Protein AF-A0A2K2VPL1-F1 (afdb_monomer)

Structure (mmCIF, N/CA/C/O backbone):
data_AF-A0A2K2VPL1-F1
#
_entry.id   AF-A0A2K2VPL1-F1
#
loop_
_atom_site.group_PDB
_atom_site.id
_atom_site.type_symbol
_atom_site.label_atom_id
_atom_site.label_alt_id
_atom_site.label_comp_id
_atom_site.label_asym_id
_atom_site.label_entity_id
_atom_site.label_seq_id
_atom_site.pdbx_PDB_ins_code
_atom_site.Cartn_x
_atom_site.Cartn_y
_atom_site.Cartn_z
_atom_site.occupancy
_atom_site.B_iso_or_equiv
_atom_site.auth_seq_id
_atom_site.auth_comp_id
_atom_site.auth_asym_id
_atom_site.auth_atom_id
_atom_site.pdbx_PDB_model_num
ATOM 1 N N . MET A 1 1 ? -32.212 -2.111 2.120 1.00 58.38 1 MET A N 1
ATOM 2 C CA . MET A 1 1 ? -30.920 -2.826 2.042 1.00 58.38 1 MET A CA 1
ATOM 3 C C . MET A 1 1 ? -30.225 -2.734 3.389 1.00 58.38 1 MET A C 1
ATOM 5 O O . MET A 1 1 ? -30.291 -1.679 4.007 1.0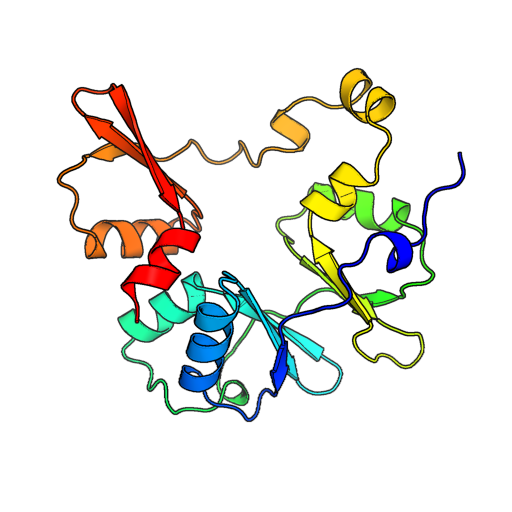0 58.38 1 MET A O 1
ATOM 9 N N . LYS A 1 2 ? -29.618 -3.823 3.869 1.00 65.81 2 LYS A N 1
ATOM 10 C CA . LYS A 1 2 ? -28.746 -3.796 5.049 1.00 65.81 2 LYS A CA 1
ATOM 11 C C . LYS A 1 2 ? -27.317 -3.692 4.525 1.00 65.81 2 LYS A C 1
ATOM 13 O O . LYS A 1 2 ? -26.858 -4.632 3.887 1.00 65.81 2 LYS A O 1
ATOM 18 N N . PHE A 1 3 ? -26.671 -2.548 4.723 1.00 74.19 3 PHE A N 1
ATOM 19 C CA . PHE A 1 3 ? -25.263 -2.395 4.366 1.00 74.19 3 PHE A CA 1
ATOM 20 C C . PHE A 1 3 ? -24.405 -3.206 5.346 1.00 74.19 3 PHE A C 1
ATOM 22 O O . PHE A 1 3 ? -24.738 -3.237 6.539 1.00 74.19 3 PHE A O 1
ATOM 29 N N . PRO A 1 4 ? -23.355 -3.893 4.867 1.00 87.38 4 PRO A N 1
ATOM 30 C CA . PRO A 1 4 ? -22.424 -4.587 5.743 1.00 87.38 4 PRO A CA 1
ATOM 31 C C . PRO A 1 4 ? -21.715 -3.596 6.670 1.00 87.38 4 PRO A C 1
ATOM 33 O O . PRO A 1 4 ? -21.646 -2.388 6.401 1.00 87.38 4 PRO A O 1
ATOM 36 N N . LYS A 1 5 ? -21.189 -4.115 7.778 1.00 92.94 5 LYS A N 1
ATOM 37 C CA . LYS A 1 5 ? -20.247 -3.361 8.600 1.00 92.94 5 LYS A CA 1
ATOM 38 C C . LYS A 1 5 ? -18.897 -3.324 7.899 1.00 92.94 5 LYS A C 1
ATOM 40 O O . LYS A 1 5 ? -18.561 -4.223 7.133 1.00 92.94 5 LYS A O 1
ATOM 45 N N . ILE A 1 6 ? -18.094 -2.312 8.196 1.00 93.94 6 ILE A N 1
ATOM 46 C CA . ILE A 1 6 ? -16.740 -2.189 7.645 1.00 93.94 6 ILE A CA 1
ATOM 47 C C . ILE A 1 6 ? -15.888 -3.405 8.023 1.00 93.94 6 ILE A C 1
ATOM 49 O O . ILE A 1 6 ? -15.135 -3.911 7.195 1.00 93.94 6 ILE A O 1
ATOM 53 N N . GLY A 1 7 ? -16.054 -3.929 9.240 1.00 94.44 7 GLY A N 1
ATOM 54 C CA . GLY A 1 7 ? -15.375 -5.150 9.668 1.00 94.44 7 GLY A CA 1
ATOM 55 C C . GLY A 1 7 ? -15.698 -6.382 8.814 1.00 94.44 7 GLY A C 1
ATOM 56 O O . GLY A 1 7 ? -14.850 -7.259 8.702 1.00 94.44 7 GLY A O 1
ATOM 57 N N . ASP A 1 8 ? -16.870 -6.433 8.170 1.00 93.12 8 ASP A N 1
ATOM 58 C CA . ASP A 1 8 ? -17.282 -7.573 7.338 1.00 93.12 8 ASP A CA 1
ATOM 59 C C . ASP A 1 8 ? -16.540 -7.612 5.988 1.00 93.12 8 ASP A C 1
ATOM 61 O O . ASP A 1 8 ? -16.485 -8.661 5.348 1.00 93.12 8 ASP A O 1
ATOM 65 N N . ILE A 1 9 ? -15.979 -6.477 5.553 1.00 92.12 9 ILE A N 1
ATOM 66 C CA . ILE A 1 9 ? -15.277 -6.328 4.266 1.00 92.12 9 ILE A CA 1
ATOM 67 C C . ILE A 1 9 ? -13.762 -6.143 4.439 1.00 92.12 9 ILE A C 1
ATOM 69 O O . ILE A 1 9 ? -13.026 -6.093 3.458 1.00 92.12 9 ILE A O 1
ATOM 73 N N . ALA A 1 10 ? -13.291 -6.003 5.680 1.00 94.44 10 ALA A N 1
ATOM 74 C CA . ALA A 1 10 ? -11.893 -5.737 5.977 1.00 94.44 10 ALA A CA 1
ATOM 75 C C . ALA A 1 10 ? -11.025 -6.986 5.798 1.00 94.44 10 ALA A C 1
ATOM 77 O O . ALA A 1 10 ? -11.340 -8.068 6.297 1.00 94.44 10 ALA A O 1
ATOM 78 N N . THR A 1 11 ? -9.859 -6.815 5.177 1.00 92.50 11 THR A N 1
ATOM 79 C CA . THR A 1 11 ? -8.808 -7.832 5.218 1.00 92.50 11 THR A CA 1
ATOM 80 C C . THR A 1 11 ? -8.175 -7.818 6.607 1.00 92.50 11 THR A C 1
ATOM 82 O O . THR A 1 11 ? -7.532 -6.843 6.992 1.00 92.50 11 THR A O 1
ATOM 85 N N . THR A 1 12 ? -8.348 -8.895 7.372 1.00 92.00 12 THR A N 1
ATOM 86 C CA . THR A 1 12 ? -7.872 -8.994 8.767 1.00 92.00 12 THR A CA 1
ATOM 87 C C . THR A 1 12 ? -6.436 -9.498 8.889 1.00 92.00 12 THR A C 1
ATOM 89 O O . THR A 1 12 ? -5.772 -9.262 9.893 1.00 92.00 12 THR A O 1
ATOM 92 N N . THR A 1 13 ? -5.914 -10.165 7.856 1.00 89.31 13 THR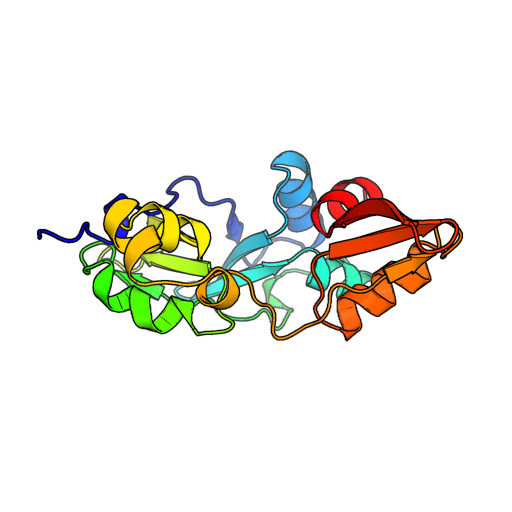 A N 1
ATOM 93 C CA . THR A 1 13 ? -4.492 -10.539 7.786 1.00 89.31 13 THR A CA 1
ATOM 94 C C . THR A 1 13 ? -3.697 -9.374 7.209 1.00 89.31 13 THR A C 1
ATOM 96 O O . THR A 1 13 ? -3.273 -9.393 6.055 1.00 89.31 13 THR A O 1
ATOM 99 N N . VAL A 1 14 ? -3.557 -8.316 8.005 1.00 90.88 14 VAL A N 1
ATOM 100 C CA . VAL A 1 14 ? -2.814 -7.122 7.602 1.00 90.88 14 VAL A CA 1
ATOM 101 C C . VAL A 1 14 ? -1.323 -7.402 7.716 1.00 90.88 14 VAL A C 1
ATOM 103 O O . VAL A 1 14 ? -0.825 -7.755 8.783 1.00 90.88 14 VAL A O 1
ATOM 106 N N . VAL A 1 15 ? -0.596 -7.223 6.616 1.00 93.44 15 VAL A N 1
ATOM 107 C CA . VAL A 1 15 ? 0.866 -7.217 6.654 1.00 93.44 15 VAL A CA 1
ATOM 108 C C . VAL A 1 15 ? 1.302 -5.917 7.329 1.00 93.44 15 VAL A C 1
ATOM 110 O O . VAL A 1 15 ? 1.033 -4.826 6.814 1.00 93.44 15 VAL A O 1
ATOM 113 N N . SER A 1 16 ? 1.949 -6.031 8.489 1.00 95.75 16 SER A N 1
ATOM 114 C CA . SER A 1 16 ? 2.358 -4.886 9.302 1.00 95.75 16 SER A CA 1
ATOM 115 C C . SER A 1 16 ? 3.739 -5.056 9.936 1.00 95.75 16 SER A C 1
ATOM 117 O O . SER A 1 16 ? 4.255 -6.168 10.049 1.00 95.75 16 SER A O 1
ATOM 119 N N . ILE A 1 17 ? 4.329 -3.943 10.372 1.00 97.31 17 ILE A N 1
ATOM 120 C CA . ILE A 1 17 ? 5.629 -3.889 11.048 1.00 97.31 17 ILE A CA 1
ATOM 121 C C . ILE A 1 17 ? 5.651 -2.774 12.107 1.00 97.31 17 ILE A C 1
ATOM 123 O O . ILE A 1 17 ? 5.040 -1.727 11.921 1.00 97.31 17 ILE A O 1
ATOM 127 N N . GLU A 1 18 ? 6.364 -2.983 13.213 1.00 97.62 18 GLU A N 1
ATOM 128 C CA . GLU A 1 18 ? 6.575 -1.962 14.252 1.00 97.62 18 GLU A CA 1
ATOM 129 C C . GLU A 1 18 ? 7.486 -0.822 13.759 1.00 97.62 18 GLU A C 1
ATOM 131 O O . GLU A 1 18 ? 8.475 -1.068 13.062 1.00 97.62 18 GLU A O 1
ATOM 136 N N . ASN A 1 19 ? 7.215 0.426 14.160 1.00 97.19 19 ASN A N 1
ATOM 137 C CA . ASN A 1 19 ? 8.010 1.598 13.754 1.00 97.19 19 ASN A CA 1
ATOM 138 C C . ASN A 1 19 ? 9.486 1.555 14.213 1.00 97.19 19 ASN A C 1
ATOM 140 O O . ASN A 1 19 ? 10.337 2.246 13.656 1.00 97.19 19 ASN A O 1
ATOM 144 N N . ASN A 1 20 ? 9.814 0.751 15.222 1.00 97.06 20 ASN A N 1
ATOM 145 C CA . ASN A 1 20 ? 11.171 0.614 15.749 1.00 97.06 20 ASN A CA 1
ATOM 146 C C . ASN A 1 20 ? 12.048 -0.338 14.918 1.00 97.06 20 ASN A C 1
ATOM 148 O O . ASN A 1 20 ? 13.238 -0.485 15.206 1.00 97.06 20 ASN A O 1
ATOM 152 N N . LYS A 1 21 ? 11.467 -0.993 13.907 1.00 98.25 21 LYS A N 1
ATOM 153 C CA . LYS A 1 21 ? 12.170 -1.860 12.961 1.00 98.25 21 LYS A CA 1
ATOM 154 C C . LYS A 1 21 ? 12.829 -1.060 11.856 1.00 98.25 21 LYS A C 1
ATOM 156 O O . LYS A 1 21 ? 12.476 0.090 11.604 1.00 98.25 21 LYS A O 1
ATOM 161 N N . SER A 1 22 ? 13.807 -1.677 11.208 1.00 97.31 22 SER A N 1
ATOM 162 C CA . SER A 1 22 ? 14.540 -1.058 10.109 1.00 97.31 22 SER A CA 1
ATOM 163 C C . SER A 1 22 ? 13.736 -1.029 8.806 1.00 97.31 22 SER A C 1
ATOM 165 O O . SER A 1 22 ? 12.841 -1.847 8.577 1.00 97.31 22 SER A O 1
ATOM 167 N N . ILE A 1 23 ? 14.102 -0.115 7.904 1.00 95.88 23 ILE A N 1
ATOM 168 C CA . ILE A 1 23 ? 13.558 -0.083 6.536 1.00 95.88 23 ILE A CA 1
ATOM 169 C C . ILE A 1 23 ? 13.845 -1.409 5.816 1.00 95.88 23 ILE A C 1
ATOM 171 O O . ILE A 1 23 ? 12.981 -1.934 5.119 1.00 95.88 23 ILE A O 1
ATOM 175 N N . SER A 1 24 ? 15.045 -1.966 5.999 1.00 94.69 24 SER A N 1
ATOM 176 C CA . SER A 1 24 ? 15.460 -3.243 5.411 1.00 94.69 24 SER A CA 1
ATOM 177 C C . SER A 1 24 ? 14.550 -4.404 5.832 1.00 94.69 24 SER A C 1
ATOM 179 O O . SER A 1 24 ? 14.111 -5.181 4.984 1.00 94.69 24 SER A O 1
ATOM 181 N N .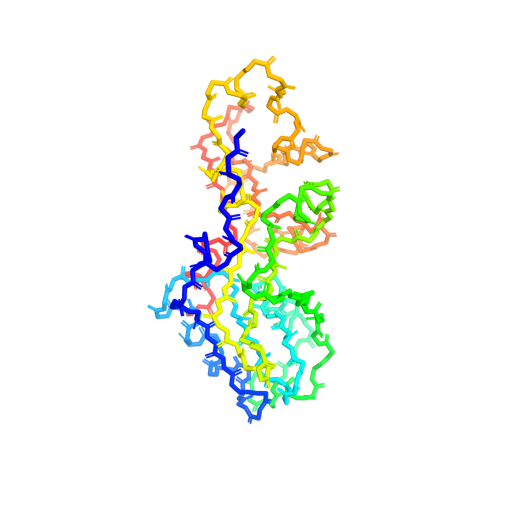 GLU A 1 25 ? 14.181 -4.484 7.116 1.00 96.31 25 GLU A N 1
ATOM 182 C CA . GLU A 1 25 ? 13.212 -5.478 7.601 1.00 96.31 25 GLU A CA 1
ATOM 183 C C . GLU A 1 25 ? 11.841 -5.305 6.930 1.00 96.31 25 GLU A C 1
ATOM 185 O O . GLU A 1 25 ? 11.242 -6.290 6.500 1.00 96.31 25 GLU A O 1
ATOM 190 N N . ALA A 1 26 ? 11.362 -4.066 6.772 1.00 95.12 26 ALA A N 1
ATOM 191 C CA . ALA A 1 26 ? 10.098 -3.798 6.086 1.00 95.12 26 ALA A CA 1
ATOM 192 C C . ALA A 1 26 ? 10.126 -4.233 4.613 1.00 95.12 26 ALA A C 1
ATOM 194 O O . ALA A 1 26 ? 9.168 -4.842 4.135 1.00 95.12 26 ALA A O 1
ATOM 195 N N . ILE A 1 27 ? 11.237 -3.981 3.910 1.00 92.50 27 ILE A N 1
ATOM 196 C CA . ILE A 1 27 ? 11.454 -4.449 2.532 1.00 92.50 27 ILE A CA 1
ATOM 197 C C . ILE A 1 27 ? 11.382 -5.979 2.471 1.00 92.50 27 ILE A C 1
ATOM 199 O O . ILE A 1 27 ? 10.716 -6.515 1.585 1.00 92.50 27 ILE A O 1
ATOM 203 N N . GLY A 1 28 ? 12.020 -6.673 3.421 1.00 92.81 28 GLY A N 1
ATOM 204 C CA . GLY A 1 28 ? 11.970 -8.133 3.522 1.00 92.81 28 GLY A CA 1
ATOM 205 C C . GLY A 1 28 ? 10.537 -8.655 3.647 1.00 92.81 28 GLY A C 1
ATOM 206 O O . GLY A 1 28 ? 10.112 -9.485 2.846 1.00 92.81 28 GLY A O 1
ATOM 207 N N . ILE A 1 29 ? 9.746 -8.092 4.567 1.00 93.44 29 ILE A N 1
ATOM 208 C CA . ILE A 1 29 ? 8.339 -8.485 4.750 1.00 93.44 29 ILE A CA 1
ATOM 209 C C . ILE A 1 29 ? 7.512 -8.216 3.484 1.00 93.44 29 ILE A C 1
ATOM 211 O O . ILE A 1 29 ? 6.704 -9.055 3.076 1.00 93.44 29 ILE A O 1
ATOM 215 N N . MET A 1 30 ? 7.697 -7.060 2.840 1.00 90.12 30 MET A N 1
ATOM 216 C CA . MET A 1 30 ? 6.993 -6.721 1.598 1.00 90.12 30 MET A CA 1
ATOM 217 C C . MET A 1 30 ? 7.313 -7.706 0.469 1.00 90.12 30 MET A C 1
ATOM 219 O O . MET A 1 30 ? 6.417 -8.096 -0.281 1.00 90.12 30 MET A O 1
ATOM 223 N N . PHE A 1 31 ? 8.569 -8.143 0.372 1.00 86.06 31 PHE A N 1
ATOM 224 C CA . PHE A 1 31 ? 9.004 -9.131 -0.608 1.00 86.06 31 PHE A CA 1
ATOM 225 C C . PHE A 1 31 ? 8.416 -10.518 -0.328 1.00 86.06 31 PHE A C 1
ATOM 227 O O . PHE A 1 31 ? 7.761 -11.083 -1.205 1.00 86.06 31 PHE A O 1
ATOM 234 N N . ASP A 1 32 ? 8.583 -11.029 0.893 1.00 89.44 32 ASP A N 1
ATOM 235 C CA . ASP A 1 32 ? 8.141 -12.374 1.281 1.00 89.44 32 ASP A CA 1
ATOM 236 C C . ASP A 1 32 ? 6.621 -12.530 1.173 1.00 89.44 32 ASP A C 1
ATOM 238 O O . ASP A 1 32 ? 6.106 -13.576 0.775 1.00 89.44 32 ASP A O 1
ATOM 242 N N . SER A 1 33 ? 5.891 -11.458 1.479 1.00 87.44 33 SER A N 1
ATOM 243 C CA . SER A 1 33 ? 4.435 -11.421 1.358 1.00 87.44 33 SER A CA 1
ATOM 244 C C . SER A 1 33 ? 3.948 -11.024 -0.043 1.00 87.44 33 SER A C 1
ATOM 246 O O . SER A 1 33 ? 2.751 -11.106 -0.310 1.00 87.44 33 SER A O 1
ATOM 248 N N . VAL A 1 34 ? 4.831 -10.596 -0.954 1.00 84.69 34 VAL A N 1
ATOM 249 C CA . VAL A 1 34 ? 4.498 -10.073 -2.296 1.00 84.69 34 VAL A CA 1
ATOM 250 C C . VAL A 1 34 ? 3.513 -8.885 -2.248 1.00 84.69 34 VAL A C 1
ATOM 252 O O . VAL A 1 34 ? 2.666 -8.707 -3.134 1.00 84.69 34 VAL A O 1
ATOM 255 N N . HIS A 1 35 ? 3.626 -8.048 -1.213 1.00 87.31 35 HIS A N 1
ATOM 256 C CA . HIS A 1 35 ? 2.815 -6.844 -1.029 1.00 87.31 35 HIS A CA 1
ATOM 257 C C . HIS A 1 35 ? 3.574 -5.586 -1.458 1.00 87.31 35 HIS A C 1
ATOM 259 O O . HIS A 1 35 ? 4.770 -5.428 -1.231 1.00 87.31 35 HIS A O 1
ATOM 265 N N . ARG A 1 36 ? 2.849 -4.650 -2.079 1.00 87.88 36 ARG A N 1
ATOM 266 C CA . ARG A 1 36 ? 3.392 -3.345 -2.502 1.00 87.88 36 ARG A CA 1
ATOM 267 C C . ARG A 1 36 ? 3.407 -2.305 -1.388 1.00 87.88 36 ARG A C 1
ATOM 269 O O . ARG A 1 36 ? 4.049 -1.271 -1.537 1.00 87.88 36 ARG A O 1
ATOM 276 N N . ASN A 1 37 ? 2.679 -2.575 -0.314 1.00 90.31 37 ASN A N 1
ATOM 277 C CA . ASN A 1 37 ? 2.515 -1.685 0.817 1.00 90.31 37 ASN A CA 1
ATOM 278 C C . ASN A 1 37 ? 2.508 -2.512 2.102 1.00 90.31 37 ASN A C 1
ATOM 280 O O . ASN A 1 37 ? 2.044 -3.653 2.092 1.00 90.31 37 ASN A O 1
ATOM 284 N N . ILE A 1 38 ? 2.979 -1.920 3.192 1.00 94.00 38 ILE A N 1
ATOM 285 C CA . ILE A 1 38 ? 2.929 -2.487 4.539 1.00 94.00 38 ILE A CA 1
ATOM 286 C C . ILE A 1 38 ? 2.437 -1.421 5.518 1.00 94.00 38 ILE A C 1
ATOM 288 O O . ILE A 1 38 ? 2.755 -0.237 5.370 1.00 94.00 38 ILE A O 1
ATOM 292 N N . VAL A 1 39 ? 1.652 -1.837 6.512 1.00 96.50 39 VAL A N 1
ATOM 293 C CA . VAL A 1 39 ? 1.217 -0.944 7.592 1.00 96.50 39 VAL A CA 1
ATOM 294 C C . VAL A 1 39 ? 2.329 -0.832 8.632 1.00 96.50 39 VAL A C 1
ATOM 296 O O . VAL A 1 39 ? 2.812 -1.836 9.147 1.00 96.50 39 VAL A O 1
ATOM 299 N N . VAL A 1 40 ? 2.731 0.388 8.965 1.00 97.44 40 VAL A N 1
ATOM 300 C CA . VAL A 1 40 ? 3.682 0.665 10.042 1.00 97.44 40 VAL A CA 1
ATOM 301 C C . VAL A 1 40 ? 2.904 1.055 11.296 1.00 97.44 40 VAL A C 1
ATOM 303 O O . VAL A 1 40 ? 2.114 2.001 11.269 1.00 97.44 40 VAL A O 1
ATOM 306 N N . LEU A 1 41 ? 3.118 0.309 12.378 1.00 97.12 41 LEU A N 1
ATOM 307 C CA . LEU A 1 41 ? 2.503 0.533 13.683 1.00 97.12 41 LEU A CA 1
ATOM 308 C C . LEU A 1 41 ? 3.321 1.588 14.442 1.00 97.12 41 LEU A C 1
ATOM 310 O O . LEU A 1 41 ? 4.488 1.359 14.758 1.00 97.12 41 LEU A O 1
ATOM 314 N N . ASP A 1 42 ? 2.727 2.755 14.692 1.00 95.12 42 ASP A N 1
ATOM 315 C CA . ASP A 1 42 ? 3.352 3.910 15.348 1.00 95.12 42 ASP A CA 1
ATOM 316 C C . ASP A 1 42 ? 2.528 4.323 16.579 1.00 95.12 42 ASP A C 1
ATOM 318 O O . ASP A 1 42 ? 1.860 5.360 16.606 1.00 95.12 42 ASP A O 1
ATOM 322 N N . GLY A 1 43 ? 2.519 3.449 17.591 1.00 89.75 43 GLY A N 1
ATOM 323 C CA . GLY A 1 43 ? 1.636 3.583 18.751 1.00 89.75 43 GLY A CA 1
ATOM 324 C C . GLY A 1 43 ? 0.167 3.469 18.338 1.00 89.75 43 GLY A C 1
ATOM 325 O O . GLY A 1 43 ? -0.228 2.475 17.736 1.00 89.75 43 GLY A O 1
ATOM 326 N N . ASP A 1 44 ? -0.620 4.507 18.627 1.00 90.06 44 ASP A N 1
ATOM 327 C CA . ASP A 1 44 ? -2.045 4.585 18.262 1.00 90.06 44 ASP A CA 1
ATOM 328 C C . ASP A 1 44 ? -2.272 5.076 16.817 1.00 90.06 44 ASP A C 1
ATOM 330 O O . ASP A 1 44 ? -3.410 5.222 16.365 1.00 90.06 44 ASP A O 1
ATOM 334 N N . ILE A 1 45 ? -1.193 5.378 16.086 1.00 94.81 45 ILE A N 1
ATOM 335 C CA . ILE A 1 45 ? -1.237 5.851 14.702 1.00 94.81 45 ILE A CA 1
ATOM 336 C C . ILE A 1 45 ? -0.782 4.723 13.779 1.00 94.81 45 ILE A C 1
ATOM 338 O O . ILE A 1 45 ? 0.258 4.100 13.984 1.00 94.81 45 ILE A O 1
ATOM 342 N N . PHE A 1 46 ? -1.528 4.505 12.699 1.00 96.69 46 PHE A N 1
ATOM 343 C CA . PHE A 1 46 ? -1.116 3.607 11.624 1.00 96.69 46 PHE A CA 1
ATOM 344 C C . PHE A 1 46 ? -0.598 4.422 10.450 1.00 96.69 46 PHE A C 1
ATOM 346 O O . PHE A 1 46 ? -1.242 5.376 10.010 1.00 96.69 46 PHE A O 1
ATOM 353 N N . ARG A 1 47 ? 0.564 4.045 9.928 1.00 96.06 47 ARG A N 1
ATOM 354 C CA . ARG A 1 47 ? 1.174 4.664 8.747 1.00 96.06 47 ARG A CA 1
ATOM 355 C C . ARG A 1 47 ? 1.298 3.648 7.626 1.00 96.06 47 ARG A C 1
ATOM 357 O O . ARG A 1 47 ? 1.216 2.448 7.868 1.00 96.06 47 ARG A O 1
ATOM 364 N N . ILE A 1 48 ? 1.501 4.118 6.402 1.00 94.38 48 ILE A N 1
ATOM 365 C CA . ILE A 1 48 ? 1.758 3.242 5.256 1.00 94.38 48 ILE A CA 1
ATOM 366 C C . ILE A 1 48 ? 3.164 3.469 4.721 1.00 94.38 48 ILE A C 1
ATOM 368 O O . ILE A 1 48 ? 3.602 4.607 4.563 1.00 94.38 48 ILE A O 1
ATOM 372 N N . LEU A 1 49 ? 3.859 2.371 4.444 1.00 94.56 49 LEU A N 1
ATOM 373 C CA . LEU A 1 49 ? 5.091 2.362 3.670 1.00 94.56 49 LEU A CA 1
ATOM 374 C C . LEU A 1 49 ? 4.822 1.646 2.347 1.00 94.56 49 LEU A C 1
ATOM 376 O O . LEU A 1 49 ? 4.356 0.506 2.346 1.00 94.56 49 LEU A O 1
ATOM 380 N N . SER A 1 50 ? 5.134 2.305 1.234 1.00 91.88 50 SER A N 1
ATOM 381 C CA . SER A 1 50 ? 4.964 1.771 -0.118 1.00 91.88 50 SER A CA 1
ATOM 382 C C . SER A 1 50 ? 6.293 1.440 -0.799 1.00 91.88 50 SER A C 1
ATOM 384 O O . SER A 1 50 ? 7.364 1.930 -0.432 1.00 91.88 50 SER A O 1
ATOM 386 N N . VAL A 1 51 ? 6.229 0.662 -1.883 1.00 89.50 51 VAL A N 1
ATOM 387 C CA . VAL A 1 51 ? 7.377 0.454 -2.788 1.00 89.50 51 VAL A CA 1
ATOM 388 C C . VAL A 1 51 ? 7.900 1.779 -3.342 1.00 89.50 51 VAL A C 1
ATOM 390 O O . VAL A 1 51 ? 9.108 1.945 -3.507 1.00 89.50 51 VAL A O 1
ATOM 393 N N . SER A 1 52 ? 7.010 2.735 -3.611 1.00 87.00 52 SER A N 1
ATOM 394 C CA . SER A 1 52 ? 7.388 4.063 -4.103 1.00 87.00 52 SER A CA 1
ATOM 395 C C . SER A 1 52 ? 8.228 4.829 -3.078 1.00 87.00 52 SER A C 1
ATOM 397 O O . SER A 1 52 ? 9.184 5.509 -3.456 1.00 87.00 52 SER A O 1
ATOM 399 N N . ASP A 1 53 ? 7.932 4.677 -1.787 1.00 91.06 53 ASP A N 1
ATOM 400 C CA . ASP A 1 53 ? 8.736 5.250 -0.703 1.00 91.06 53 ASP A CA 1
ATOM 401 C C . ASP A 1 53 ? 10.111 4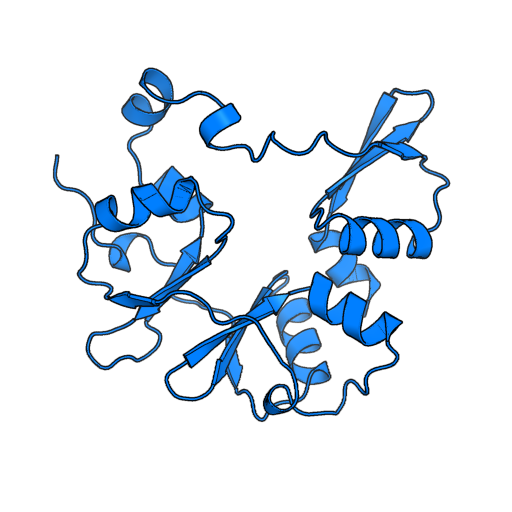.586 -0.630 1.00 91.06 53 ASP A C 1
ATOM 403 O O . ASP A 1 53 ? 11.128 5.276 -0.606 1.00 91.06 53 ASP A O 1
ATOM 407 N N . ILE A 1 54 ? 10.169 3.253 -0.713 1.00 90.31 54 ILE A N 1
ATOM 408 C CA . ILE A 1 54 ? 11.435 2.503 -0.735 1.00 90.31 54 ILE A CA 1
ATOM 409 C C . ILE A 1 54 ? 12.328 2.952 -1.897 1.00 90.31 54 ILE A C 1
ATOM 411 O O . ILE A 1 54 ? 13.532 3.162 -1.720 1.00 90.31 54 ILE A O 1
ATOM 415 N N . LEU A 1 55 ? 11.758 3.131 -3.090 1.00 87.25 55 LEU A N 1
ATOM 416 C CA . LEU A 1 55 ? 12.510 3.642 -4.232 1.00 87.25 55 LEU A CA 1
ATOM 417 C C . LEU A 1 55 ? 13.023 5.063 -3.981 1.00 87.25 55 LEU A C 1
ATOM 419 O O . LEU A 1 55 ? 14.196 5.338 -4.235 1.00 87.25 55 LEU A O 1
ATOM 423 N N . ASN A 1 56 ? 12.174 5.949 -3.451 1.00 88.62 56 ASN A N 1
ATOM 424 C CA . ASN A 1 56 ? 12.570 7.302 -3.061 1.00 88.62 56 ASN A CA 1
ATOM 425 C C . ASN A 1 56 ? 13.733 7.292 -2.065 1.00 88.62 56 ASN A C 1
ATOM 427 O O . ASN A 1 56 ? 14.664 8.087 -2.201 1.00 88.62 56 ASN A O 1
ATOM 431 N N . PHE A 1 57 ? 13.707 6.385 -1.089 1.00 90.75 57 PHE A N 1
ATOM 432 C CA . PHE A 1 57 ? 14.769 6.235 -0.098 1.00 90.75 57 PHE A CA 1
ATOM 433 C C . PHE A 1 57 ? 16.083 5.808 -0.752 1.00 90.75 57 PHE A C 1
ATOM 435 O O . PHE A 1 57 ? 17.110 6.443 -0.508 1.00 90.75 57 PHE A O 1
ATOM 442 N N . LYS A 1 58 ? 16.050 4.818 -1.656 1.00 86.44 58 LYS A N 1
ATOM 443 C CA . LYS A 1 58 ? 17.235 4.394 -2.420 1.00 86.44 58 LYS A CA 1
ATOM 444 C C . LYS A 1 58 ? 17.805 5.530 -3.278 1.00 86.44 58 LYS A C 1
ATOM 446 O O . LYS A 1 58 ? 19.010 5.748 -3.262 1.00 86.44 58 LYS A O 1
ATOM 451 N N . ILE A 1 59 ? 16.961 6.294 -3.978 1.00 85.94 59 ILE A N 1
ATOM 452 C CA . ILE A 1 59 ? 17.398 7.433 -4.813 1.00 85.94 59 ILE A CA 1
ATOM 453 C C . ILE A 1 59 ? 18.061 8.528 -3.970 1.00 85.94 59 ILE A C 1
ATOM 455 O 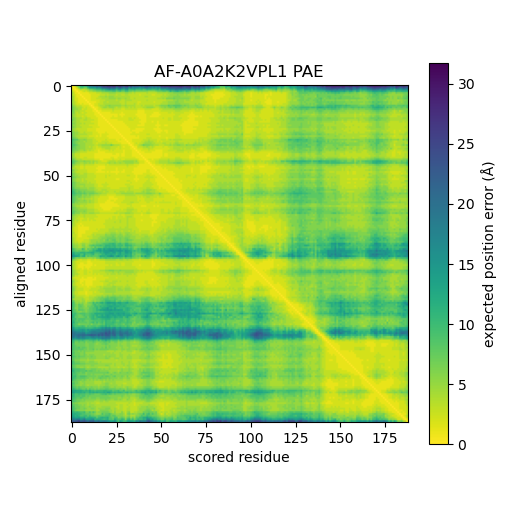O . ILE A 1 59 ? 19.029 9.152 -4.401 1.00 85.94 59 ILE A O 1
ATOM 459 N N . ARG A 1 60 ? 17.548 8.762 -2.758 1.00 88.25 60 ARG A N 1
ATOM 460 C CA . ARG A 1 60 ? 18.087 9.743 -1.807 1.00 88.25 60 ARG A CA 1
ATOM 461 C C . ARG A 1 60 ? 19.276 9.219 -0.994 1.00 88.25 60 ARG A C 1
ATOM 463 O O . ARG A 1 60 ? 19.761 9.951 -0.137 1.00 88.25 60 ARG A O 1
ATOM 470 N N . ASN A 1 61 ? 19.751 7.997 -1.257 1.00 89.06 61 ASN A N 1
ATOM 471 C CA . ASN A 1 61 ? 20.799 7.318 -0.486 1.00 89.06 61 ASN A CA 1
ATOM 472 C C . ASN A 1 61 ? 20.511 7.276 1.025 1.00 89.06 61 ASN A C 1
ATOM 474 O O . ASN A 1 61 ? 21.408 7.454 1.846 1.00 89.06 61 ASN A O 1
ATOM 478 N N . ILE A 1 62 ? 19.247 7.063 1.391 1.00 91.81 62 ILE A N 1
ATOM 479 C CA . ILE A 1 62 ? 18.856 6.851 2.782 1.00 91.81 62 ILE A CA 1
ATOM 480 C C . ILE A 1 62 ? 19.400 5.498 3.262 1.00 91.81 62 ILE A C 1
ATOM 482 O O . ILE A 1 62 ? 19.269 4.494 2.559 1.00 91.81 62 ILE A O 1
ATOM 486 N N . ASP A 1 63 ? 19.984 5.468 4.464 1.00 93.50 63 ASP A N 1
ATOM 487 C CA . ASP A 1 63 ? 20.456 4.228 5.086 1.00 93.50 63 ASP A CA 1
ATOM 488 C C . ASP A 1 63 ? 19.271 3.314 5.410 1.00 93.50 63 ASP A C 1
ATOM 490 O O . ASP A 1 63 ? 18.430 3.638 6.245 1.00 93.50 63 ASP A O 1
ATOM 494 N N . LEU A 1 64 ? 19.210 2.151 4.763 1.00 92.38 64 LEU A N 1
ATOM 495 C CA . LEU A 1 64 ? 18.119 1.192 4.937 1.00 92.38 64 LEU A CA 1
ATOM 496 C C . LEU A 1 64 ? 18.152 0.487 6.304 1.00 92.38 64 LEU A C 1
ATOM 498 O O . LEU A 1 64 ? 17.190 -0.191 6.662 1.00 92.38 64 LEU A O 1
ATOM 502 N N . ASN A 1 65 ? 19.228 0.644 7.078 1.00 95.31 65 ASN A N 1
ATOM 503 C CA . ASN A 1 65 ? 19.314 0.111 8.437 1.00 95.31 65 ASN A CA 1
ATOM 504 C C . ASN A 1 65 ? 18.703 1.048 9.487 1.00 95.31 65 ASN A C 1
ATOM 506 O O . ASN A 1 65 ? 18.529 0.633 10.634 1.00 95.31 65 ASN A O 1
ATOM 510 N N . GLN A 1 66 ? 18.367 2.293 9.127 1.00 95.88 66 GLN A N 1
ATOM 511 C CA . GLN A 1 66 ? 17.691 3.192 10.058 1.00 95.88 66 GLN A CA 1
ATOM 512 C C . GLN A 1 66 ? 16.274 2.696 10.380 1.00 95.88 66 GLN A C 1
ATOM 514 O O . GLN A 1 66 ? 15.655 1.980 9.588 1.00 95.88 66 GLN A O 1
ATOM 519 N N . GLN A 1 67 ? 15.754 3.106 11.537 1.00 97.44 67 GLN A N 1
ATOM 520 C CA . GLN A 1 67 ? 14.407 2.745 11.975 1.00 97.44 67 GLN A CA 1
ATOM 521 C C . GLN A 1 67 ? 13.329 3.477 11.173 1.00 97.44 67 GLN A C 1
ATOM 523 O O . GLN A 1 67 ? 13.510 4.623 10.772 1.00 97.44 67 GLN A O 1
ATOM 528 N N . LEU A 1 68 ? 12.171 2.846 10.997 1.00 97.12 68 LEU A N 1
ATOM 529 C CA . LEU A 1 68 ? 11.011 3.464 10.351 1.00 97.12 68 LEU A CA 1
ATOM 530 C C . LEU A 1 68 ? 10.505 4.697 11.116 1.00 97.12 68 LEU A C 1
ATOM 532 O O . LEU A 1 68 ? 9.987 5.623 10.503 1.00 97.12 68 LEU A O 1
ATOM 536 N N . SER A 1 69 ? 10.699 4.737 12.435 1.00 96.25 69 SER A N 1
ATOM 537 C CA . SER A 1 69 ? 10.351 5.854 13.320 1.00 96.25 69 SER A CA 1
ATOM 538 C C . SER A 1 69 ? 11.081 7.161 12.988 1.00 96.25 69 SER A C 1
ATOM 540 O O . SER A 1 69 ? 10.618 8.230 13.379 1.00 96.25 69 SER A O 1
ATOM 542 N N . THR A 1 70 ? 12.204 7.108 12.260 1.00 94.69 70 THR A N 1
ATOM 543 C CA .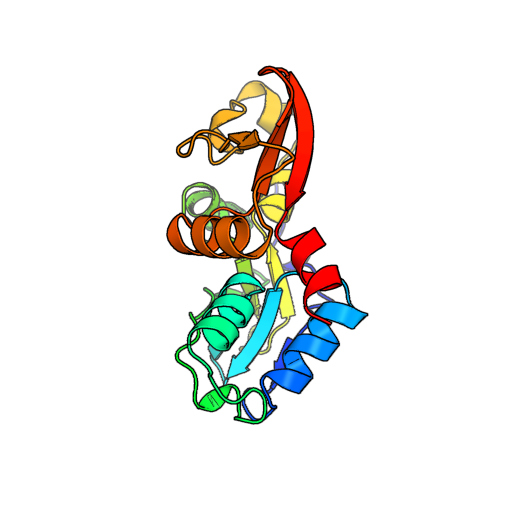 THR A 1 70 ? 12.942 8.308 11.831 1.00 94.69 70 THR A CA 1
ATOM 544 C C . THR A 1 70 ? 12.404 8.907 10.530 1.00 94.69 70 THR A C 1
ATOM 546 O O . THR A 1 70 ? 12.867 9.968 10.106 1.00 94.69 70 THR A O 1
ATOM 549 N N . LEU A 1 71 ? 11.445 8.239 9.881 1.00 92.75 71 LEU A N 1
ATOM 550 C CA . LEU A 1 71 ? 10.863 8.644 8.608 1.00 92.75 71 LEU A CA 1
ATOM 551 C C . LEU A 1 71 ? 9.524 9.359 8.793 1.00 92.75 71 LEU A C 1
ATOM 553 O O . LEU A 1 71 ? 8.669 8.949 9.575 1.00 92.75 71 LEU A O 1
ATOM 557 N N . GLU A 1 72 ? 9.280 10.367 7.960 1.00 90.81 72 GLU A N 1
ATOM 558 C CA . GLU A 1 72 ? 7.957 10.974 7.820 1.00 90.81 72 GLU A CA 1
ATOM 559 C C . GLU A 1 72 ? 7.085 10.130 6.880 1.00 90.81 72 GLU A C 1
ATOM 561 O O . GLU A 1 72 ? 7.000 10.389 5.678 1.00 90.81 72 GLU A O 1
ATOM 566 N N . LEU A 1 73 ? 6.453 9.088 7.426 1.00 93.31 73 LEU A N 1
ATOM 567 C CA . LEU A 1 73 ? 5.504 8.254 6.682 1.00 93.31 73 LEU A CA 1
ATOM 568 C C . LEU A 1 73 ? 4.070 8.803 6.787 1.00 93.31 73 LEU A C 1
ATOM 570 O O . LEU A 1 73 ? 3.665 9.263 7.863 1.00 93.31 73 LEU A O 1
ATOM 574 N N . PRO A 1 74 ? 3.269 8.739 5.708 1.00 91.56 74 PRO A N 1
ATOM 575 C CA . PRO A 1 74 ? 1.888 9.206 5.725 1.00 91.56 74 PRO A CA 1
ATOM 576 C C . PRO A 1 74 ? 1.025 8.363 6.672 1.00 91.56 74 PRO A C 1
ATOM 578 O O . PRO A 1 74 ? 1.086 7.133 6.664 1.00 91.56 74 PRO A O 1
ATOM 581 N N . ALA A 1 75 ? 0.207 9.039 7.482 1.00 93.00 75 ALA A N 1
ATOM 582 C CA . ALA A 1 75 ? -0.776 8.390 8.343 1.00 93.00 75 ALA A CA 1
ATOM 583 C C . ALA A 1 75 ? -1.972 7.890 7.520 1.00 93.00 75 ALA A C 1
ATOM 585 O O . ALA A 1 75 ? -2.446 8.575 6.611 1.00 93.00 75 ALA A O 1
ATOM 586 N N . ILE A 1 76 ? -2.464 6.703 7.862 1.00 93.12 76 ILE A N 1
ATOM 587 C CA . ILE A 1 76 ? -3.649 6.092 7.264 1.00 93.12 76 ILE A CA 1
ATOM 588 C C . ILE A 1 76 ? -4.871 6.523 8.072 1.00 93.12 76 ILE A C 1
ATOM 590 O O . ILE A 1 76 ? -4.845 6.544 9.303 1.00 93.12 76 ILE A O 1
ATOM 594 N N . HIS A 1 77 ? -5.960 6.851 7.380 1.00 91.56 77 HIS A N 1
ATOM 595 C CA . HIS A 1 77 ? -7.232 7.116 8.038 1.00 91.56 77 HIS A CA 1
ATOM 596 C C . HIS A 1 77 ? -7.752 5.864 8.762 1.00 91.56 77 HIS A C 1
ATOM 598 O O . HIS A 1 77 ? -7.629 4.754 8.240 1.00 91.56 77 HIS A O 1
ATOM 604 N N . THR A 1 78 ? -8.349 6.044 9.942 1.00 93.81 78 THR A N 1
ATOM 605 C CA . THR A 1 78 ? -8.881 4.954 10.767 1.00 93.81 78 THR A CA 1
ATOM 606 C C . THR A 1 78 ? -10.393 5.022 10.912 1.00 93.81 78 THR A C 1
ATOM 608 O O . THR A 1 78 ? -10.964 6.101 11.075 1.00 93.81 78 THR A O 1
ATOM 611 N N . VAL A 1 79 ? -11.048 3.858 10.887 1.00 93.94 79 VAL A N 1
ATOM 612 C CA . VAL A 1 79 ? -12.493 3.736 11.116 1.00 93.94 79 VAL A CA 1
ATOM 613 C C . VAL A 1 79 ? -12.799 2.515 11.986 1.00 93.94 79 VAL A C 1
ATOM 615 O O . VAL A 1 79 ? -12.211 1.451 11.807 1.00 93.94 79 VAL A O 1
ATOM 618 N N . ASP A 1 80 ? -13.738 2.658 12.924 1.00 95.81 80 ASP A N 1
ATOM 619 C CA . ASP A 1 80 ? -14.185 1.553 13.778 1.00 95.81 80 ASP A CA 1
ATOM 620 C C . ASP A 1 80 ? -14.924 0.478 12.957 1.00 95.81 80 ASP A C 1
ATOM 622 O O . ASP A 1 80 ? -15.758 0.780 12.097 1.00 95.81 80 ASP A O 1
ATOM 626 N N . LYS A 1 81 ? -14.617 -0.795 13.229 1.00 96.31 81 LYS A N 1
ATOM 627 C CA . LYS A 1 81 ? -15.148 -1.950 12.491 1.00 96.31 81 LYS A CA 1
ATOM 628 C C . LYS A 1 81 ? -16.672 -2.084 12.532 1.00 96.31 81 LYS A C 1
ATOM 630 O O . LYS A 1 81 ? -17.238 -2.737 11.658 1.00 96.31 81 LYS A O 1
ATOM 635 N N . GLU A 1 82 ? -17.336 -1.507 13.533 1.00 95.44 82 GLU A N 1
ATOM 636 C CA . GLU A 1 82 ? -18.787 -1.588 13.716 1.00 95.44 82 GLU A CA 1
ATOM 637 C C . GLU A 1 82 ? -19.560 -0.588 12.853 1.00 95.44 82 GLU A C 1
ATOM 639 O O . GLU A 1 82 ? -20.784 -0.710 12.724 1.00 95.44 82 GLU A O 1
ATOM 644 N N . LYS A 1 83 ? -18.868 0.386 12.251 1.00 92.94 83 LYS A N 1
ATOM 645 C CA . LYS A 1 83 ? -19.491 1.374 11.373 1.00 92.94 83 LYS A CA 1
ATOM 646 C C . LYS A 1 83 ? -19.973 0.756 10.061 1.00 92.94 83 LYS A C 1
ATOM 648 O O . LYS A 1 83 ? -19.522 -0.307 9.638 1.00 92.94 83 LYS A O 1
ATOM 653 N N . SER A 1 84 ? -20.908 1.442 9.408 1.00 89.62 84 SER A N 1
ATOM 654 C CA . SER A 1 84 ? -21.463 1.026 8.115 1.00 89.62 84 SER A CA 1
ATOM 655 C C . SER A 1 84 ? -20.494 1.333 6.977 1.00 89.62 84 SER A C 1
ATOM 657 O O . SER A 1 84 ? -19.910 2.415 6.945 1.00 89.62 84 SER A O 1
ATOM 659 N N . VAL A 1 85 ? -20.404 0.443 5.983 1.00 86.81 85 VAL A N 1
ATOM 660 C CA . VAL A 1 85 ? -19.642 0.696 4.743 1.00 86.81 85 VAL A CA 1
ATOM 661 C C . VAL A 1 85 ? -20.113 1.959 4.011 1.00 86.81 85 VAL A C 1
ATOM 663 O O . VAL A 1 85 ? -19.328 2.578 3.301 1.00 86.81 85 VAL A O 1
ATOM 666 N N . LEU A 1 86 ? -21.354 2.411 4.234 1.00 81.69 86 LEU A N 1
ATOM 667 C CA . LEU A 1 86 ? -21.860 3.666 3.665 1.00 81.69 86 LEU A CA 1
ATOM 668 C C . LEU A 1 86 ? -21.000 4.885 4.049 1.00 81.69 86 LEU A C 1
ATOM 670 O O . LEU A 1 86 ? -20.867 5.803 3.249 1.00 81.69 86 LEU A O 1
ATOM 674 N N . GLU A 1 87 ? -20.372 4.876 5.229 1.00 82.75 87 GLU A N 1
ATOM 675 C CA . GLU A 1 87 ? -19.452 5.946 5.646 1.00 82.75 87 GLU A CA 1
ATOM 676 C C . GLU A 1 87 ? -18.167 5.980 4.809 1.00 82.75 87 GLU A C 1
ATOM 678 O O . GLU A 1 87 ? -17.498 7.006 4.763 1.00 82.75 87 GLU A O 1
ATOM 683 N N . LEU A 1 88 ? -17.823 4.879 4.134 1.00 81.75 88 LEU A N 1
ATOM 684 C CA . LEU A 1 88 ? -16.641 4.782 3.281 1.00 81.75 88 LEU A CA 1
ATOM 685 C C . LEU A 1 88 ? -16.908 5.187 1.826 1.00 81.75 88 LEU A C 1
ATOM 687 O O . LEU A 1 88 ? -15.962 5.335 1.057 1.00 81.75 88 LEU A O 1
ATOM 691 N N . VAL A 1 89 ? -18.168 5.387 1.429 1.00 74.88 89 VAL A N 1
ATOM 692 C CA . VAL A 1 89 ? -18.520 5.692 0.031 1.00 74.88 89 VAL A CA 1
ATOM 693 C C . VAL A 1 89 ? -17.914 7.019 -0.419 1.00 74.88 89 VAL A C 1
ATOM 695 O O . VAL A 1 89 ? -17.369 7.095 -1.517 1.00 74.88 89 VAL A O 1
ATOM 698 N N . ASP A 1 90 ? -17.892 8.031 0.450 1.00 72.44 90 ASP A N 1
ATOM 699 C CA . ASP A 1 90 ? -17.248 9.317 0.149 1.00 72.44 90 ASP A CA 1
ATOM 700 C C . ASP A 1 90 ? -15.730 9.173 -0.076 1.00 72.44 90 ASP A C 1
ATOM 702 O O . ASP A 1 90 ? -15.116 9.978 -0.778 1.00 72.44 90 ASP A O 1
ATOM 706 N N . TYR A 1 91 ? -15.115 8.112 0.462 1.00 73.31 91 TYR A N 1
ATOM 707 C CA . TYR A 1 91 ? -13.691 7.826 0.294 1.00 73.31 91 TYR A CA 1
ATOM 708 C C . TYR A 1 91 ? -13.365 7.185 -1.054 1.00 73.31 91 TYR A C 1
ATOM 710 O O . TYR A 1 91 ? -12.211 7.259 -1.470 1.00 73.31 91 TYR A O 1
ATOM 718 N N . LEU A 1 92 ? -14.352 6.641 -1.780 1.00 67.25 92 LEU A N 1
ATOM 719 C CA . LEU A 1 92 ? -14.147 6.139 -3.145 1.00 67.25 92 LEU A CA 1
ATOM 720 C C . LEU A 1 92 ? -13.667 7.241 -4.102 1.00 67.25 92 LEU A C 1
ATOM 722 O O . LEU A 1 92 ? -12.967 6.946 -5.067 1.00 67.25 92 LEU A O 1
ATOM 726 N N . ASN A 1 93 ? -14.014 8.497 -3.804 1.00 63.81 93 ASN A N 1
ATOM 727 C CA . ASN A 1 93 ? -13.637 9.675 -4.585 1.00 63.81 93 ASN A CA 1
ATOM 728 C C . ASN A 1 93 ? -12.335 10.342 -4.103 1.00 63.81 93 ASN A C 1
ATOM 730 O O . ASN A 1 93 ? -11.863 11.291 -4.731 1.00 63.81 93 ASN A O 1
ATOM 734 N N . ASN A 1 94 ? -11.749 9.873 -2.997 1.00 67.62 94 ASN A N 1
ATOM 735 C CA . ASN A 1 94 ? -10.515 10.425 -2.444 1.00 67.62 94 ASN A CA 1
ATOM 736 C C . ASN A 1 94 ? -9.276 9.721 -3.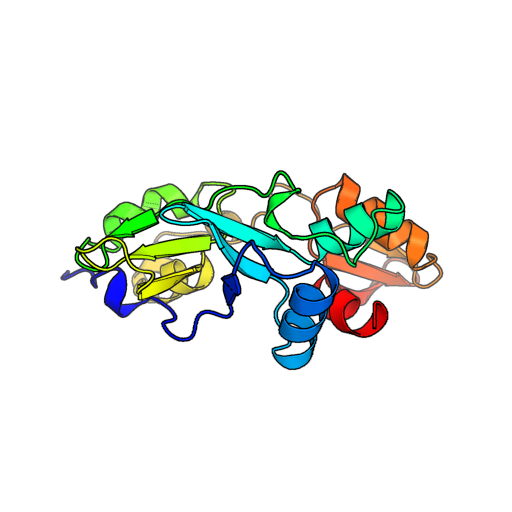023 1.00 67.62 94 ASN A C 1
ATOM 738 O O . ASN A 1 94 ? -9.328 8.588 -3.494 1.00 67.62 94 ASN A O 1
ATOM 742 N N . GLU A 1 95 ? -8.106 10.363 -2.924 1.00 65.81 95 GLU A N 1
ATOM 743 C CA . GLU A 1 95 ? -6.824 9.715 -3.264 1.00 65.81 95 GLU A CA 1
ATOM 744 C C . GLU A 1 95 ? -6.413 8.622 -2.253 1.00 65.81 95 GLU A C 1
ATOM 746 O O . GLU A 1 95 ? -5.407 7.943 -2.458 1.00 65.81 95 GLU A O 1
ATOM 751 N N . ILE A 1 96 ? -7.182 8.442 -1.174 1.00 65.44 96 ILE A N 1
ATOM 752 C CA . ILE A 1 96 ? -6.927 7.476 -0.102 1.00 65.44 96 ILE A CA 1
ATOM 753 C C . ILE A 1 96 ? -7.141 6.056 -0.637 1.00 65.44 96 ILE A C 1
ATOM 755 O O . ILE A 1 96 ? -8.255 5.664 -0.966 1.00 65.44 96 ILE A O 1
ATOM 759 N N . GLU A 1 97 ? -6.067 5.272 -0.713 1.00 77.31 97 GLU A N 1
ATOM 760 C CA . GLU A 1 97 ? -6.129 3.892 -1.223 1.00 77.31 97 GLU A CA 1
ATOM 761 C C . GLU A 1 97 ? -6.466 2.856 -0.159 1.00 77.31 97 GLU A C 1
ATOM 763 O O . GLU A 1 97 ? -6.973 1.783 -0.489 1.00 77.31 97 GLU A O 1
ATOM 768 N N . TYR A 1 98 ? -6.177 3.181 1.099 1.00 88.62 98 TYR A N 1
ATOM 769 C CA . TYR A 1 98 ? -6.277 2.269 2.224 1.00 88.62 98 TYR A CA 1
ATOM 770 C C . TYR A 1 98 ? -6.859 2.974 3.443 1.00 88.62 98 TYR A C 1
ATOM 772 O O . TYR A 1 98 ? -6.540 4.131 3.720 1.00 88.62 98 TYR A O 1
ATOM 780 N N . ILE A 1 99 ? -7.681 2.245 4.186 1.00 92.56 99 ILE A N 1
ATOM 781 C CA . ILE A 1 99 ? -8.274 2.660 5.452 1.00 92.56 99 ILE A CA 1
ATOM 782 C C . ILE A 1 99 ? -7.961 1.575 6.474 1.00 92.56 99 ILE A C 1
ATOM 784 O O . ILE A 1 99 ? -8.257 0.399 6.251 1.00 92.56 99 ILE A O 1
ATOM 788 N N . CYS A 1 100 ? -7.357 1.962 7.593 1.00 95.25 100 CYS A N 1
ATOM 789 C CA . CYS A 1 100 ? -7.166 1.058 8.715 1.00 95.25 100 CYS A CA 1
ATOM 790 C C . CYS A 1 100 ? -8.490 0.894 9.455 1.00 95.25 100 CYS A C 1
ATOM 792 O O . CYS A 1 100 ? -9.144 1.864 9.835 1.00 95.25 100 CYS A O 1
ATOM 794 N N . VAL A 1 101 ? -8.880 -0.350 9.677 1.00 95.94 101 VAL A N 1
ATOM 795 C CA . VAL A 1 101 ? -10.062 -0.690 10.456 1.00 95.94 101 VAL A CA 1
ATOM 796 C C . VAL A 1 101 ? -9.609 -1.026 11.861 1.00 95.94 101 VAL A C 1
ATOM 798 O O . VAL A 1 101 ? -8.671 -1.806 12.030 1.00 95.94 101 VAL A O 1
ATOM 801 N N . THR A 1 102 ? -10.258 -0.452 12.866 1.00 97.06 102 THR A N 1
ATOM 802 C CA . THR A 1 102 ? -9.882 -0.633 14.270 1.00 97.06 102 THR A CA 1
ATOM 803 C C . THR A 1 102 ? -10.965 -1.350 15.060 1.00 97.06 102 THR A C 1
ATOM 805 O O . THR A 1 102 ? -12.158 -1.271 14.755 1.00 97.06 102 THR A O 1
ATOM 808 N N . ASN A 1 103 ? -10.543 -2.043 16.112 1.00 96.19 103 ASN A N 1
ATOM 809 C CA . ASN A 1 103 ? -11.430 -2.430 17.198 1.00 96.19 103 ASN A CA 1
ATOM 810 C C . ASN A 1 103 ? -11.804 -1.194 18.033 1.00 96.19 103 ASN A C 1
ATOM 812 O O . ASN A 1 103 ? -11.179 -0.136 17.929 1.00 96.19 103 ASN A O 1
ATOM 816 N N . SER A 1 104 ? -12.792 -1.346 18.915 1.00 93.56 104 SER A N 1
ATOM 817 C CA . SER A 1 104 ? -13.244 -0.260 19.795 1.00 93.56 104 SER A CA 1
ATOM 818 C C . SER A 1 104 ? -12.213 0.152 20.854 1.00 93.56 104 SER A C 1
ATOM 820 O O . SER A 1 104 ? -12.367 1.201 21.471 1.00 93.56 104 SER A O 1
ATOM 822 N N . ASP A 1 105 ? -11.167 -0.653 21.068 1.00 93.88 105 ASP A N 1
ATOM 823 C CA . ASP A 1 105 ? -10.011 -0.317 21.909 1.00 93.88 105 ASP A CA 1
ATOM 824 C C . ASP A 1 105 ? -8.896 0.426 21.144 1.00 93.88 105 ASP A C 1
ATOM 826 O O . ASP A 1 105 ? -7.864 0.741 21.728 1.00 93.88 105 ASP A O 1
ATOM 830 N N . GLY A 1 106 ? -9.096 0.708 19.851 1.00 92.62 106 GLY A N 1
ATOM 831 C CA . GLY A 1 106 ? -8.126 1.380 18.983 1.00 92.62 106 GLY A CA 1
ATOM 832 C C . GLY A 1 106 ? -7.109 0.448 18.318 1.00 92.62 106 GLY A C 1
ATOM 833 O O . GLY A 1 106 ? -6.393 0.884 17.419 1.00 92.62 106 GLY A O 1
ATOM 834 N N . SER A 1 107 ? -7.065 -0.837 18.687 1.00 94.56 107 SER A N 1
ATOM 835 C CA . SER A 1 107 ? -6.148 -1.800 18.068 1.00 94.56 107 SER A CA 1
ATOM 836 C C . SER A 1 107 ? -6.499 -2.068 16.601 1.00 94.56 107 SER A C 1
ATOM 838 O O . SER A 1 107 ? -7.670 -2.033 16.204 1.00 94.56 107 SER A O 1
ATOM 840 N N . LEU A 1 108 ? -5.481 -2.358 15.784 1.00 96.00 108 LEU A N 1
ATOM 841 C CA . LEU A 1 108 ? -5.657 -2.696 14.372 1.00 96.00 108 LEU A CA 1
ATOM 842 C C . LEU A 1 108 ? -6.491 -3.977 14.234 1.00 96.00 108 LEU A C 1
ATOM 844 O O . LEU A 1 108 ? -6.087 -5.047 14.681 1.00 96.00 108 LEU A O 1
ATOM 848 N N . TYR A 1 109 ? -7.649 -3.863 13.590 1.00 96.62 109 TYR A N 1
ATOM 849 C CA . TYR A 1 109 ? -8.522 -4.986 13.253 1.00 96.62 109 TYR A CA 1
ATOM 850 C C . TYR A 1 109 ? -8.274 -5.487 11.828 1.00 96.62 109 TYR A C 1
ATOM 852 O O . TYR A 1 109 ? -8.262 -6.692 11.579 1.00 96.62 109 TYR A O 1
ATOM 860 N N . GLY A 1 110 ? -8.094 -4.565 10.881 1.00 95.25 110 GLY A N 1
ATOM 861 C CA . GLY A 1 110 ? -7.979 -4.905 9.471 1.00 95.25 110 GLY A CA 1
ATOM 862 C C . GLY A 1 110 ? -7.590 -3.726 8.591 1.00 95.25 110 GLY A C 1
ATOM 863 O O . GLY A 1 110 ? -7.358 -2.615 9.065 1.00 95.25 110 GLY A O 1
ATOM 864 N N . LEU A 1 111 ? -7.544 -3.975 7.290 1.00 94.12 111 LEU A N 1
ATOM 865 C CA . LEU A 1 111 ? -7.301 -2.980 6.255 1.00 94.12 111 LEU A CA 1
ATOM 866 C C . LEU A 1 111 ? -8.400 -3.093 5.200 1.00 94.12 111 LEU A C 1
ATOM 868 O O . LEU A 1 111 ? -8.761 -4.197 4.794 1.00 94.12 111 LEU A O 1
ATOM 872 N N . VAL A 1 112 ? -8.917 -1.956 4.754 1.00 92.94 112 VAL A N 1
ATOM 873 C CA . VAL A 1 112 ? -9.884 -1.862 3.658 1.00 92.94 112 VAL A CA 1
ATOM 874 C C . VAL A 1 112 ? -9.258 -1.044 2.544 1.00 92.94 112 VAL A C 1
ATOM 876 O O . VAL A 1 112 ? -8.798 0.074 2.770 1.00 92.94 112 VAL A O 1
ATOM 879 N N . SER A 1 113 ? -9.230 -1.607 1.343 1.00 88.25 113 SER A N 1
ATOM 880 C CA . SER A 1 113 ? -8.846 -0.912 0.121 1.00 88.25 113 SER A CA 1
ATOM 881 C C . SER A 1 113 ? -10.070 -0.446 -0.667 1.00 88.25 113 SER A C 1
ATOM 883 O O . SER A 1 113 ? -11.194 -0.897 -0.440 1.00 88.25 113 SER A O 1
ATOM 885 N N . HIS A 1 114 ? -9.849 0.420 -1.656 1.00 83.31 114 HIS A N 1
ATOM 886 C CA . HIS A 1 114 ? -10.893 0.824 -2.610 1.00 83.31 114 HIS A CA 1
ATOM 887 C C . HIS A 1 114 ? -11.568 -0.378 -3.301 1.00 83.31 114 HIS A C 1
ATOM 889 O O . HIS A 1 114 ? -12.789 -0.402 -3.470 1.00 83.31 114 HIS A O 1
ATOM 895 N N . THR A 1 115 ? -10.789 -1.418 -3.620 1.00 81.56 115 THR A N 1
ATOM 896 C CA . THR A 1 115 ? -11.296 -2.667 -4.207 1.00 81.56 115 THR A CA 1
ATOM 897 C C . THR A 1 115 ? -12.253 -3.387 -3.261 1.00 81.56 115 THR A C 1
ATOM 899 O O . THR A 1 115 ? -13.300 -3.847 -3.706 1.00 81.56 115 THR A O 1
ATOM 902 N N . ASP A 1 116 ? -11.929 -3.457 -1.968 1.00 87.38 116 ASP A N 1
ATOM 903 C CA . ASP A 1 116 ? -12.765 -4.141 -0.974 1.00 87.38 116 ASP A CA 1
ATOM 904 C C . ASP A 1 116 ? -14.117 -3.432 -0.814 1.00 87.38 116 ASP A C 1
ATOM 906 O O . ASP A 1 116 ? -15.165 -4.079 -0.794 1.00 87.38 116 ASP A O 1
ATOM 910 N N . ILE A 1 117 ? -14.111 -2.091 -0.798 1.00 84.81 117 ILE A N 1
ATOM 911 C CA . ILE A 1 117 ? -15.343 -1.286 -0.778 1.00 84.81 117 ILE A CA 1
ATOM 912 C C . ILE A 1 117 ? -16.151 -1.546 -2.050 1.00 84.81 117 ILE A C 1
ATOM 914 O O . ILE A 1 117 ? -17.338 -1.847 -1.965 1.00 84.81 117 ILE A O 1
ATOM 918 N N . THR A 1 118 ? -15.516 -1.486 -3.222 1.00 79.62 118 THR A N 1
ATOM 919 C CA . THR A 1 118 ? -16.198 -1.678 -4.510 1.00 79.62 118 THR A CA 1
ATOM 920 C C . THR A 1 118 ? -16.848 -3.059 -4.608 1.00 79.62 118 THR A C 1
ATOM 922 O O . THR A 1 118 ? -18.020 -3.155 -4.952 1.00 79.62 118 THR A O 1
ATOM 925 N N . VAL A 1 119 ? -16.130 -4.130 -4.254 1.00 80.69 119 VAL A N 1
ATOM 926 C CA . VAL A 1 119 ? -16.642 -5.514 -4.321 1.00 80.69 119 VAL A CA 1
ATOM 927 C C . VAL A 1 119 ? -17.733 -5.784 -3.278 1.00 80.69 119 VAL A C 1
ATOM 929 O O . VAL A 1 119 ? -18.545 -6.689 -3.460 1.00 80.69 119 VAL A O 1
ATOM 932 N N . SER A 1 120 ? -17.792 -4.999 -2.200 1.00 81.44 120 SER A N 1
ATOM 933 C CA . SER A 1 120 ? -18.859 -5.111 -1.198 1.00 81.44 120 SER A CA 1
ATOM 934 C C . SER A 1 120 ? -20.213 -4.554 -1.650 1.00 81.44 120 SER A C 1
ATOM 936 O O . SER A 1 120 ? -21.232 -4.815 -1.004 1.00 81.44 120 SER A O 1
ATOM 938 N N . ILE A 1 121 ? -20.234 -3.779 -2.738 1.00 76.94 121 ILE A N 1
ATOM 939 C CA . ILE A 1 121 ? -21.455 -3.222 -3.316 1.00 76.94 121 ILE A CA 1
ATOM 940 C C . ILE A 1 121 ? -22.055 -4.253 -4.277 1.00 76.94 121 ILE A C 1
ATOM 942 O O . ILE A 1 121 ? -21.350 -4.934 -5.019 1.00 76.94 121 ILE A O 1
ATOM 946 N N . ASP A 1 122 ? -23.380 -4.360 -4.257 1.00 80.31 122 ASP A N 1
ATOM 947 C CA . ASP A 1 122 ? -24.133 -5.250 -5.135 1.00 80.31 122 ASP A CA 1
ATOM 948 C C . ASP A 1 122 ? -23.810 -4.999 -6.633 1.00 80.31 122 ASP A C 1
ATOM 950 O O . ASP A 1 122 ? -23.886 -3.850 -7.083 1.00 80.31 122 ASP A O 1
ATOM 954 N N . PRO A 1 123 ? -23.458 -6.036 -7.424 1.00 78.94 123 PRO A N 1
ATOM 955 C CA . PRO A 1 123 ? -23.059 -5.868 -8.822 1.00 78.94 123 PRO A CA 1
ATOM 956 C C . PRO A 1 123 ? -24.119 -5.230 -9.723 1.00 78.94 123 PRO A C 1
ATOM 958 O O . PRO A 1 123 ? -23.750 -4.461 -10.608 1.00 78.94 123 PRO A O 1
ATOM 961 N N . GLU A 1 124 ? -25.410 -5.521 -9.520 1.00 82.38 124 GLU A N 1
ATOM 962 C CA . GLU A 1 124 ? -26.489 -4.883 -10.294 1.00 82.38 124 GLU A CA 1
ATOM 963 C C . GLU A 1 124 ? -26.513 -3.379 -10.004 1.00 82.38 124 GLU A C 1
ATOM 965 O O . GLU A 1 124 ? -26.484 -2.557 -10.919 1.00 82.38 124 GLU A O 1
ATOM 970 N N . THR A 1 125 ? -26.408 -3.014 -8.725 1.00 78.25 125 THR A N 1
ATOM 971 C CA . THR A 1 125 ? -26.303 -1.617 -8.289 1.00 78.25 125 THR A CA 1
ATOM 972 C C . THR A 1 125 ? -25.085 -0.908 -8.895 1.00 78.25 125 THR A C 1
ATOM 974 O O . THR A 1 125 ? -25.196 0.257 -9.283 1.00 78.25 125 THR A O 1
ATOM 977 N N . LEU A 1 126 ? -23.934 -1.583 -8.996 1.00 75.94 126 LEU A N 1
ATOM 978 C CA . LEU A 1 126 ? -22.731 -1.028 -9.629 1.00 75.94 126 LEU A CA 1
ATOM 979 C C . LEU A 1 126 ? -22.928 -0.800 -11.132 1.00 75.94 126 LEU A C 1
ATOM 981 O O . LEU A 1 126 ? -22.608 0.279 -11.626 1.00 75.94 126 LEU A O 1
ATOM 985 N N . MET A 1 127 ? -23.453 -1.800 -11.846 1.00 80.25 127 MET A N 1
ATOM 986 C CA . MET A 1 127 ? -23.634 -1.748 -13.301 1.00 80.25 127 MET A CA 1
ATOM 987 C C . MET A 1 127 ? -24.667 -0.704 -13.736 1.00 80.25 127 MET A C 1
ATOM 989 O O . MET A 1 127 ? -24.485 -0.082 -14.781 1.00 80.25 127 MET A O 1
ATOM 993 N N . ASP A 1 128 ? -25.716 -0.493 -12.940 1.00 83.69 128 ASP A N 1
ATOM 994 C CA . ASP A 1 128 ? -26.807 0.420 -13.290 1.00 83.69 128 ASP A CA 1
ATOM 995 C C . ASP A 1 128 ? -26.509 1.889 -12.952 1.00 83.69 128 ASP A C 1
ATOM 997 O O . ASP A 1 128 ? -27.069 2.789 -13.581 1.00 83.69 128 ASP A O 1
ATOM 1001 N N . ASN A 1 129 ? -25.643 2.154 -11.964 1.00 77.50 129 ASN A N 1
ATOM 1002 C CA . ASN A 1 129 ? -25.472 3.502 -11.404 1.00 77.50 129 ASN A CA 1
ATOM 1003 C C . ASN A 1 129 ? -24.075 4.109 -11.584 1.00 77.50 129 ASN A C 1
ATOM 1005 O O . ASN A 1 129 ? -23.928 5.314 -11.379 1.00 77.50 129 ASN A O 1
ATOM 1009 N N . PHE A 1 130 ? -23.062 3.323 -11.958 1.00 73.75 130 PHE A N 1
ATOM 1010 C CA . PHE A 1 130 ? -21.678 3.794 -12.044 1.00 73.75 130 PHE A CA 1
ATOM 1011 C C . PHE A 1 130 ? -21.045 3.475 -13.400 1.00 73.75 130 PHE A C 1
ATOM 1013 O O . PHE A 1 130 ? -21.274 2.435 -14.013 1.00 73.75 130 PHE A O 1
ATOM 1020 N N . CYS A 1 131 ? -20.199 4.381 -13.873 1.00 76.94 131 CYS A N 1
ATOM 1021 C CA . CYS A 1 131 ? -19.381 4.221 -15.065 1.00 76.94 131 CYS A CA 1
ATOM 1022 C C . CYS A 1 131 ? -17.970 3.756 -14.685 1.00 76.94 131 CYS A C 1
ATOM 1024 O O . CYS A 1 131 ? -17.483 4.004 -13.585 1.00 76.94 131 CYS A O 1
ATOM 1026 N N . LEU A 1 132 ? -17.238 3.155 -15.631 1.00 76.44 132 LEU A N 1
ATOM 1027 C CA . LEU A 1 132 ? -15.843 2.749 -15.394 1.00 76.44 132 LEU A CA 1
ATOM 1028 C C . LEU A 1 132 ? -14.960 3.901 -14.887 1.00 76.44 132 LEU A C 1
ATOM 1030 O O . LEU A 1 132 ? -14.020 3.656 -14.144 1.00 76.44 132 LEU A O 1
ATOM 1034 N N . GLN A 1 133 ? -15.263 5.145 -15.261 1.00 75.75 133 GLN A N 1
ATOM 1035 C CA . GLN A 1 133 ? -14.549 6.337 -14.796 1.00 75.75 133 GLN A CA 1
ATOM 1036 C C . GLN A 1 133 ? -14.693 6.626 -13.296 1.00 75.75 133 GLN A C 1
ATOM 1038 O O . GLN A 1 133 ? -13.856 7.337 -12.753 1.00 75.75 133 GLN A O 1
ATOM 1043 N N . ASP A 1 134 ? -15.733 6.098 -12.648 1.00 72.81 134 ASP A N 1
ATOM 1044 C CA . ASP A 1 134 ? -15.990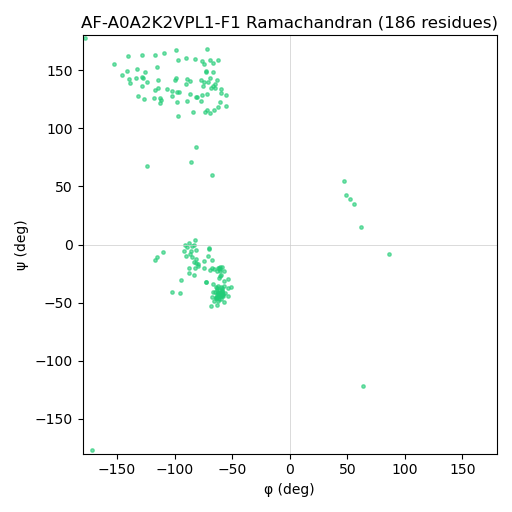 6.306 -11.221 1.00 72.81 134 ASP A CA 1
ATOM 1045 C C . ASP A 1 134 ? -15.149 5.336 -10.366 1.00 72.81 134 ASP A C 1
ATOM 1047 O O . ASP A 1 134 ? -14.873 5.602 -9.199 1.00 72.81 134 ASP A O 1
ATOM 1051 N N . PHE A 1 135 ? -14.676 4.232 -10.963 1.00 69.19 135 PHE A N 1
ATOM 1052 C CA . PHE A 1 135 ? -13.785 3.251 -10.322 1.00 69.19 135 PHE A CA 1
ATOM 1053 C C . PHE A 1 135 ? -12.331 3.396 -10.759 1.00 69.19 135 PHE A C 1
ATOM 1055 O O . PHE A 1 135 ? -11.396 3.239 -9.975 1.00 69.19 135 PHE A O 1
ATOM 1062 N N . LEU A 1 136 ? -12.120 3.649 -12.048 1.00 67.19 136 LEU A N 1
ATOM 1063 C CA . LEU A 1 136 ? -10.798 3.839 -12.607 1.00 67.19 136 LEU A CA 1
ATOM 1064 C C . LEU A 1 136 ? -10.375 5.278 -12.318 1.00 67.19 136 LEU A C 1
ATOM 1066 O O . LEU A 1 136 ? -11.065 6.215 -12.705 1.00 67.19 136 LEU A O 1
ATOM 1070 N N . LYS A 1 137 ? -9.198 5.469 -11.710 1.00 64.75 137 LYS A N 1
ATOM 1071 C CA . LYS A 1 137 ? -8.554 6.787 -11.547 1.00 64.75 137 LYS A CA 1
ATOM 1072 C C . LYS A 1 137 ? -8.108 7.354 -12.918 1.00 64.75 137 LYS A C 1
ATOM 1074 O O . LYS A 1 137 ? -6.924 7.581 -13.155 1.00 64.75 137 LYS A O 1
ATOM 1079 N N . LEU A 1 138 ? -9.049 7.563 -13.850 1.00 59.94 138 LEU A N 1
ATOM 1080 C CA . LEU A 1 138 ? -8.832 7.960 -15.254 1.00 59.94 138 LEU A CA 1
ATOM 1081 C C . LEU A 1 138 ? -8.338 9.402 -15.415 1.00 59.94 138 LEU A C 1
ATOM 1083 O O . LEU A 1 138 ? -8.051 9.833 -16.533 1.00 59.94 138 LEU A O 1
ATOM 1087 N N . SER A 1 139 ? -8.208 10.151 -14.318 1.00 55.94 139 SER A N 1
ATOM 1088 C CA . SER A 1 139 ? -7.651 11.505 -14.314 1.00 55.94 139 SER A CA 1
ATOM 1089 C C . SER A 1 139 ? -6.200 11.554 -14.813 1.00 55.94 139 SER A C 1
ATOM 1091 O O . SER A 1 139 ? -5.748 12.604 -15.271 1.00 55.94 139 SER A O 1
ATOM 1093 N N . LYS A 1 140 ? -5.479 10.422 -14.805 1.00 61.53 140 LYS A N 1
ATOM 1094 C CA . LYS A 1 140 ? -4.147 10.284 -15.408 1.00 61.53 140 LYS A CA 1
ATOM 1095 C C . LYS A 1 140 ? -4.200 9.344 -16.611 1.00 61.53 140 LYS A C 1
ATOM 1097 O O . LYS A 1 140 ? -4.558 8.175 -16.493 1.00 61.53 140 LYS A O 1
ATOM 1102 N N . ARG A 1 141 ? -3.802 9.842 -17.788 1.00 67.75 141 ARG A N 1
ATOM 1103 C CA . ARG A 1 141 ? -3.608 8.993 -18.976 1.00 67.75 141 ARG A CA 1
ATOM 1104 C C . ARG A 1 141 ? -2.555 7.932 -18.668 1.00 67.75 141 ARG A C 1
ATOM 1106 O O . ARG A 1 141 ? -1.488 8.271 -18.161 1.00 67.75 141 ARG A O 1
ATOM 1113 N N . ALA A 1 142 ? -2.835 6.680 -19.028 1.00 75.38 142 ALA A N 1
ATOM 1114 C CA . ALA A 1 142 ? -1.855 5.605 -18.929 1.00 75.38 142 ALA A CA 1
ATOM 1115 C C . ALA A 1 142 ? -0.590 5.997 -19.704 1.00 75.38 142 ALA A C 1
ATOM 1117 O O . ALA A 1 142 ? -0.640 6.248 -20.911 1.00 75.38 142 ALA A O 1
ATOM 1118 N N . LYS A 1 143 ? 0.542 6.081 -19.002 1.00 87.69 143 LYS A N 1
ATOM 1119 C CA . LYS A 1 143 ? 1.813 6.466 -19.609 1.00 87.69 143 LYS A CA 1
ATOM 1120 C C . LYS A 1 143 ? 2.327 5.338 -20.486 1.00 87.69 143 LYS A C 1
ATOM 1122 O O . LYS A 1 143 ? 2.392 4.190 -20.054 1.00 87.69 143 LYS A O 1
ATOM 1127 N N . TRP A 1 144 ? 2.689 5.677 -21.717 1.00 93.06 144 TRP A N 1
ATOM 1128 C CA . TRP A 1 144 ? 3.310 4.750 -22.655 1.00 93.06 144 TRP A CA 1
ATOM 1129 C C . TRP A 1 144 ? 4.821 4.921 -22.603 1.00 93.06 144 TRP A C 1
ATOM 1131 O O . TRP A 1 144 ? 5.324 6.043 -22.679 1.00 93.06 144 TRP A O 1
ATOM 1141 N N . VAL A 1 145 ? 5.541 3.812 -22.489 1.00 95.00 145 VAL A N 1
ATOM 1142 C CA . VAL A 1 145 ? 7.005 3.784 -22.465 1.00 95.00 145 VAL A CA 1
ATOM 1143 C C . VAL A 1 145 ? 7.524 2.801 -23.502 1.00 95.00 145 VAL A C 1
ATOM 1145 O O . VAL A 1 145 ? 6.912 1.764 -23.751 1.00 95.00 145 VAL A O 1
ATOM 1148 N N . LYS A 1 146 ? 8.643 3.137 -24.144 1.00 96.31 146 LYS A N 1
ATOM 1149 C CA . LYS A 1 146 ? 9.248 2.268 -25.158 1.00 96.31 146 LYS A CA 1
ATOM 1150 C C . LYS A 1 146 ? 9.894 1.061 -24.483 1.00 96.31 146 LYS A C 1
ATOM 1152 O O . LYS A 1 146 ? 10.421 1.188 -23.379 1.00 96.31 146 LYS A O 1
ATOM 1157 N N . LYS A 1 147 ? 9.909 -0.091 -25.155 1.00 95.31 147 LYS A N 1
ATOM 1158 C CA . LYS A 1 147 ? 10.531 -1.312 -24.614 1.00 95.31 147 LYS A CA 1
ATOM 1159 C C . LYS A 1 147 ? 12.036 -1.165 -24.319 1.00 95.31 147 LYS A C 1
ATOM 1161 O O . LYS A 1 147 ? 12.568 -1.920 -23.516 1.00 95.31 147 LYS A O 1
ATOM 1166 N N . GLU A 1 148 ? 12.717 -0.199 -24.938 1.00 95.25 148 GLU A N 1
ATOM 1167 C CA . GLU A 1 148 ? 14.144 0.090 -24.728 1.00 95.25 148 GLU A CA 1
ATOM 1168 C C . GLU A 1 148 ? 14.415 1.094 -23.592 1.00 95.25 148 GLU A C 1
ATOM 1170 O O . GLU A 1 148 ? 15.576 1.408 -23.316 1.00 95.25 148 GLU A O 1
ATOM 1175 N N . THR A 1 149 ? 13.376 1.641 -22.947 1.00 95.62 149 THR A N 1
ATOM 1176 C CA . THR A 1 149 ? 13.538 2.574 -21.824 1.00 95.62 149 THR A CA 1
ATOM 1177 C C . THR A 1 149 ? 14.301 1.897 -20.683 1.00 95.62 149 THR A C 1
ATOM 1179 O O . THR A 1 149 ? 13.956 0.798 -20.253 1.00 95.62 149 THR A O 1
ATOM 1182 N N . LYS A 1 150 ? 15.338 2.564 -20.158 1.00 93.75 150 LYS A N 1
ATOM 1183 C CA . LYS A 1 150 ? 16.097 2.040 -19.018 1.00 93.75 150 LYS A CA 1
ATOM 1184 C C . LYS A 1 150 ? 15.209 1.976 -17.782 1.00 93.75 150 LYS A C 1
ATOM 1186 O O . LYS A 1 150 ? 14.508 2.936 -17.466 1.00 93.75 150 LYS A O 1
ATOM 1191 N N . THR A 1 151 ? 15.329 0.887 -17.027 1.00 90.62 151 THR A N 1
ATOM 1192 C CA . THR A 1 151 ? 14.546 0.668 -15.806 1.00 90.62 151 THR A CA 1
ATOM 1193 C C . THR A 1 151 ? 14.678 1.830 -14.825 1.00 90.62 151 THR A C 1
ATOM 1195 O O . THR A 1 151 ? 13.670 2.300 -14.322 1.00 90.62 151 THR A O 1
ATOM 1198 N N . ILE A 1 152 ? 15.885 2.355 -14.591 1.0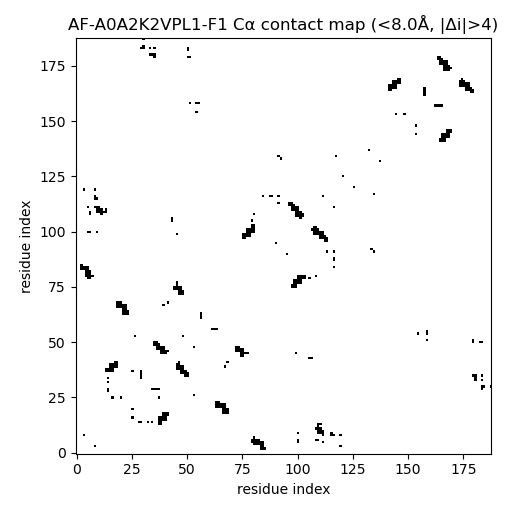0 88.06 152 ILE A N 1
ATOM 1199 C CA . ILE A 1 152 ? 16.078 3.460 -13.637 1.00 88.06 152 ILE A CA 1
ATOM 1200 C C . ILE A 1 152 ? 15.325 4.736 -14.039 1.00 88.06 152 ILE A C 1
ATOM 1202 O O . ILE A 1 152 ? 14.686 5.354 -13.190 1.00 88.06 152 ILE A O 1
ATOM 1206 N N . ASP A 1 153 ? 15.336 5.085 -15.327 1.00 91.81 153 ASP A N 1
ATOM 1207 C CA . ASP A 1 153 ? 14.641 6.268 -15.840 1.00 91.81 153 ASP A CA 1
ATOM 1208 C C . ASP A 1 153 ? 13.124 6.087 -15.696 1.00 91.81 153 ASP A C 1
ATOM 1210 O O . ASP A 1 153 ? 12.421 6.993 -15.252 1.00 91.81 153 ASP A O 1
ATOM 1214 N N . LEU A 1 154 ? 12.629 4.876 -15.984 1.00 92.06 154 LEU A N 1
ATOM 1215 C CA . LEU A 1 154 ? 11.231 4.511 -15.778 1.00 92.06 154 LEU A CA 1
ATOM 1216 C C . LEU A 1 154 ? 10.814 4.610 -14.301 1.00 92.06 154 LEU A C 1
ATOM 1218 O O . LEU A 1 154 ? 9.769 5.181 -14.001 1.00 92.06 154 LEU A O 1
ATOM 1222 N N . LEU A 1 155 ? 11.615 4.073 -13.378 1.00 89.62 155 LEU A N 1
ATOM 1223 C CA . LEU A 1 155 ? 11.304 4.098 -11.945 1.00 89.62 155 LEU A CA 1
ATOM 1224 C C . LEU A 1 155 ? 11.234 5.535 -11.414 1.00 89.62 155 LEU A C 1
ATOM 1226 O O . LEU A 1 155 ? 10.286 5.883 -10.712 1.00 89.62 155 LEU A O 1
ATOM 1230 N N . LEU A 1 156 ? 12.197 6.385 -11.789 1.00 88.56 156 LEU A N 1
ATOM 1231 C CA . LEU A 1 156 ? 12.209 7.806 -11.422 1.00 88.56 156 LEU A CA 1
ATOM 1232 C C . LEU A 1 156 ? 10.961 8.536 -11.925 1.00 88.56 156 LEU A C 1
ATOM 1234 O O . LEU A 1 156 ? 10.353 9.331 -11.205 1.00 88.56 156 LEU A O 1
ATOM 1238 N N . ASP A 1 157 ? 10.565 8.240 -13.157 1.00 89.81 157 ASP A N 1
ATOM 1239 C CA . ASP A 1 157 ? 9.370 8.784 -13.778 1.00 89.81 157 ASP A CA 1
ATOM 1240 C C . ASP A 1 157 ? 8.083 8.341 -13.065 1.00 89.81 157 ASP A C 1
ATOM 1242 O O . ASP A 1 157 ? 7.229 9.180 -12.773 1.00 89.81 157 ASP A O 1
ATOM 1246 N N . MET A 1 158 ? 7.955 7.047 -12.747 1.00 88.06 158 MET A N 1
ATOM 1247 C CA . MET A 1 158 ? 6.797 6.491 -12.036 1.00 88.06 158 MET A CA 1
ATOM 1248 C C . MET A 1 158 ? 6.620 7.120 -10.651 1.00 88.06 158 MET A C 1
ATOM 1250 O O . MET A 1 158 ? 5.504 7.482 -10.277 1.00 88.06 158 MET A O 1
ATOM 1254 N N . ILE A 1 159 ? 7.720 7.322 -9.921 1.00 85.69 159 ILE A N 1
ATOM 1255 C CA . ILE A 1 159 ? 7.723 8.000 -8.619 1.00 85.69 159 ILE A CA 1
ATOM 1256 C C . ILE A 1 159 ? 7.259 9.449 -8.756 1.00 85.69 159 ILE A C 1
ATOM 1258 O O . ILE A 1 159 ? 6.348 9.882 -8.049 1.00 85.69 159 ILE A O 1
ATOM 1262 N N . ARG A 1 160 ? 7.874 10.207 -9.676 1.00 85.62 160 ARG A N 1
ATOM 1263 C CA . ARG A 1 160 ? 7.583 11.634 -9.876 1.00 85.62 160 ARG A CA 1
ATOM 1264 C C . ARG A 1 160 ? 6.115 11.863 -10.225 1.00 85.62 160 ARG A C 1
ATOM 1266 O O . ARG A 1 160 ? 5.510 12.826 -9.766 1.00 85.62 160 ARG A O 1
ATOM 1273 N N . GLU A 1 161 ? 5.545 10.977 -11.030 1.00 85.00 161 GLU A N 1
ATOM 1274 C CA . GLU A 1 161 ? 4.171 11.089 -11.517 1.00 85.00 161 GLU A CA 1
ATOM 1275 C C . GLU A 1 161 ? 3.151 10.393 -10.603 1.00 85.00 161 GLU A C 1
ATOM 1277 O O . GLU A 1 161 ? 1.951 10.444 -10.891 1.00 85.00 161 GLU A O 1
ATOM 1282 N N . ARG A 1 162 ? 3.596 9.769 -9.499 1.00 81.44 162 ARG A N 1
ATOM 1283 C CA . ARG A 1 162 ? 2.775 8.920 -8.617 1.00 81.44 162 ARG A CA 1
ATOM 1284 C C . ARG A 1 162 ? 1.941 7.931 -9.439 1.00 81.44 162 ARG A C 1
ATOM 1286 O O . ARG A 1 162 ? 0.710 7.963 -9.394 1.00 81.44 162 ARG A O 1
ATOM 1293 N N . SER A 1 163 ? 2.621 7.164 -10.291 1.00 85.62 163 SER A N 1
ATOM 1294 C CA . SER A 1 163 ? 2.016 6.200 -11.213 1.00 85.62 163 SER A CA 1
ATOM 1295 C C . SER A 1 163 ? 2.376 4.776 -10.809 1.00 85.62 163 SER A C 1
ATOM 1297 O O . SER A 1 163 ? 3.550 4.424 -10.748 1.00 85.62 163 SER A O 1
ATOM 1299 N N . ASP A 1 164 ? 1.360 3.940 -10.602 1.00 84.06 164 ASP A N 1
ATOM 1300 C CA . ASP A 1 164 ? 1.546 2.535 -10.224 1.00 84.06 164 ASP A CA 1
ATOM 1301 C C . ASP A 1 164 ? 1.842 1.601 -11.390 1.00 84.06 164 ASP A C 1
ATOM 1303 O O . ASP A 1 164 ? 2.268 0.462 -11.189 1.00 84.06 164 ASP A O 1
ATOM 1307 N N . SER A 1 165 ? 1.580 2.049 -12.615 1.00 89.19 165 SER A N 1
ATOM 1308 C CA . SER A 1 165 ? 1.800 1.249 -13.808 1.00 89.19 165 SER A CA 1
ATOM 1309 C C . SER A 1 165 ? 2.082 2.102 -15.034 1.00 89.19 165 SER A C 1
ATOM 1311 O O . SER A 1 165 ? 1.681 3.264 -15.119 1.00 89.19 165 SER A O 1
ATOM 1313 N N . VAL A 1 166 ? 2.768 1.493 -15.995 1.00 92.44 166 VAL A N 1
ATOM 1314 C CA . VAL A 1 166 ? 2.991 2.033 -17.334 1.00 92.44 166 VAL A CA 1
ATOM 1315 C C . VAL A 1 166 ? 2.693 0.965 -18.378 1.00 92.44 166 VAL A C 1
ATOM 1317 O O . VAL A 1 166 ? 2.872 -0.231 -18.147 1.00 92.44 166 VAL A O 1
ATOM 1320 N N . MET A 1 167 ? 2.268 1.407 -19.554 1.00 94.38 167 MET A N 1
ATOM 1321 C CA . MET A 1 167 ? 2.083 0.554 -20.719 1.00 94.38 167 MET A CA 1
ATOM 1322 C C . MET A 1 167 ? 3.386 0.500 -21.515 1.00 94.38 167 MET A C 1
ATOM 1324 O O . MET A 1 167 ? 3.908 1.536 -21.927 1.00 94.38 167 MET A O 1
ATOM 1328 N N . VAL A 1 168 ? 3.910 -0.700 -21.743 1.00 95.56 168 VAL A N 1
ATOM 1329 C CA . VAL A 1 168 ? 5.104 -0.910 -22.567 1.00 95.56 168 VAL A CA 1
ATOM 1330 C C . VAL A 1 168 ? 4.670 -1.045 -24.020 1.00 95.56 168 VAL A C 1
ATOM 1332 O O . VAL A 1 168 ? 3.769 -1.830 -24.328 1.00 95.56 168 VAL A O 1
ATOM 1335 N N . VAL A 1 169 ? 5.301 -0.279 -24.911 1.00 96.75 169 VAL A N 1
ATOM 1336 C CA . VAL A 1 169 ? 4.938 -0.215 -26.330 1.00 96.75 169 VAL A CA 1
ATOM 1337 C C . VAL A 1 169 ? 6.117 -0.492 -27.265 1.00 96.75 169 VAL A C 1
ATOM 1339 O O . VAL A 1 169 ? 7.261 -0.132 -26.983 1.00 96.75 169 VAL A O 1
ATOM 1342 N N . GLU A 1 170 ? 5.800 -1.079 -28.417 1.00 96.94 170 GLU A N 1
ATOM 1343 C CA . GLU A 1 170 ? 6.672 -1.249 -29.584 1.00 96.94 170 GLU A CA 1
ATOM 1344 C C . GLU A 1 170 ? 5.887 -0.809 -30.824 1.00 96.94 170 GLU A C 1
ATOM 1346 O O . GLU A 1 170 ? 4.747 -1.228 -31.003 1.00 96.94 170 GLU A O 1
ATOM 1351 N N . ASP A 1 171 ? 6.437 0.089 -31.645 1.00 93.31 171 ASP A N 1
ATOM 1352 C CA . ASP A 1 171 ? 5.753 0.635 -32.832 1.00 93.31 171 ASP A CA 1
ATOM 1353 C C . ASP A 1 171 ? 4.315 1.127 -32.562 1.00 93.31 171 ASP A C 1
ATOM 1355 O O . ASP A 1 171 ? 3.387 0.874 -33.332 1.00 93.31 171 ASP A O 1
ATOM 1359 N N . LEU A 1 172 ? 4.127 1.828 -31.433 1.00 88.56 172 LEU A N 1
ATOM 1360 C CA . LEU A 1 172 ? 2.832 2.327 -30.934 1.00 88.56 172 LEU A CA 1
ATOM 1361 C C . LEU A 1 172 ? 1.797 1.233 -30.620 1.00 88.56 172 LEU A C 1
ATOM 1363 O O . LEU A 1 172 ? 0.617 1.533 -30.436 1.00 88.56 172 LEU A O 1
ATOM 1367 N N . LYS A 1 173 ? 2.226 -0.026 -30.516 1.00 95.25 173 LYS A N 1
ATOM 1368 C CA . LYS A 1 173 ? 1.394 -1.149 -30.088 1.00 95.25 173 LYS A CA 1
ATOM 1369 C C . LYS A 1 173 ? 1.710 -1.499 -28.634 1.00 95.25 173 LYS A C 1
ATOM 1371 O O . LYS A 1 173 ? 2.880 -1.712 -28.315 1.00 95.25 173 LYS A O 1
ATOM 1376 N N . PRO A 1 174 ? 0.702 -1.582 -27.750 1.00 95.56 174 PRO A N 1
ATOM 1377 C CA . PRO A 1 174 ? 0.875 -2.125 -26.409 1.00 95.56 174 PRO A CA 1
ATOM 1378 C C . PRO A 1 174 ? 1.335 -3.581 -26.476 1.00 95.56 174 PRO A C 1
ATOM 1380 O O . PRO A 1 174 ? 0.656 -4.416 -27.071 1.00 95.56 174 PRO A O 1
ATOM 1383 N N . ILE A 1 175 ? 2.477 -3.878 -25.860 1.00 97.00 175 ILE A N 1
ATOM 1384 C CA . ILE A 1 175 ? 3.038 -5.235 -25.782 1.00 97.00 175 ILE A CA 1
ATOM 1385 C C . ILE A 1 175 ? 3.096 -5.769 -24.347 1.00 97.00 175 ILE A C 1
ATOM 1387 O O . ILE A 1 175 ? 3.339 -6.954 -24.141 1.00 97.00 175 ILE A O 1
ATOM 1391 N N . GLY A 1 176 ? 2.864 -4.915 -23.348 1.00 95.19 176 GLY A N 1
ATOM 1392 C CA . GLY A 1 176 ? 2.845 -5.319 -21.949 1.00 95.19 176 GLY A CA 1
ATOM 1393 C C . GLY A 1 176 ? 2.501 -4.180 -20.996 1.00 95.19 176 GLY A C 1
ATOM 1394 O O . GLY A 1 176 ? 2.323 -3.029 -21.399 1.00 95.19 176 GLY A O 1
ATOM 1395 N N . ILE A 1 177 ? 2.430 -4.519 -19.714 1.00 94.31 177 ILE A N 1
ATOM 1396 C CA . ILE A 1 177 ? 2.282 -3.579 -18.605 1.00 94.31 177 ILE A CA 1
ATOM 1397 C C . ILE A 1 177 ? 3.429 -3.815 -17.627 1.00 94.31 177 ILE A C 1
ATOM 1399 O O . ILE A 1 177 ? 3.805 -4.958 -17.378 1.00 94.31 177 ILE A O 1
ATOM 1403 N N . PHE A 1 178 ? 3.987 -2.735 -17.095 1.00 92.62 178 PHE A N 1
ATOM 1404 C CA . PHE A 1 178 ? 4.946 -2.785 -15.999 1.00 92.62 178 PHE A CA 1
ATOM 1405 C C . PHE A 1 178 ? 4.346 -2.069 -14.796 1.00 92.62 178 PHE A C 1
ATOM 1407 O O . PHE A 1 178 ? 3.791 -0.980 -14.946 1.00 92.62 178 PHE A O 1
ATOM 1414 N N . THR A 1 179 ? 4.423 -2.680 -13.616 1.00 89.56 179 THR A N 1
ATOM 1415 C CA . THR A 1 179 ? 3.728 -2.207 -12.414 1.00 89.56 179 THR A CA 1
ATOM 1416 C C . THR A 1 179 ? 4.659 -2.075 -11.215 1.00 89.56 179 THR A C 1
ATOM 1418 O O . THR A 1 179 ? 5.716 -2.699 -11.148 1.00 89.56 179 THR A O 1
ATOM 1421 N N . THR A 1 180 ? 4.220 -1.345 -10.188 1.00 87.19 180 THR A N 1
ATOM 1422 C CA . THR A 1 180 ? 4.909 -1.285 -8.890 1.00 87.19 180 THR A CA 1
ATOM 1423 C C . THR A 1 180 ? 5.048 -2.650 -8.209 1.00 87.19 180 THR A C 1
ATOM 1425 O O . THR A 1 180 ? 5.935 -2.830 -7.379 1.00 87.19 180 THR A O 1
ATOM 1428 N N . LYS A 1 181 ? 4.248 -3.654 -8.596 1.00 85.44 181 LYS A N 1
ATOM 1429 C CA . LYS A 1 181 ? 4.400 -5.039 -8.120 1.00 85.44 181 LYS A CA 1
ATOM 1430 C C . LYS A 1 181 ? 5.620 -5.734 -8.730 1.00 85.44 181 LYS A C 1
ATOM 1432 O O . LYS A 1 181 ? 6.238 -6.563 -8.070 1.00 85.44 181 LYS A O 1
ATOM 1437 N N . ASP A 1 182 ? 5.982 -5.389 -9.963 1.00 87.81 182 ASP A N 1
ATOM 1438 C CA . ASP A 1 182 ? 7.167 -5.935 -10.633 1.00 87.81 182 ASP A CA 1
ATOM 1439 C C . ASP A 1 182 ? 8.453 -5.361 -10.030 1.00 87.81 182 ASP A C 1
ATOM 1441 O O . ASP A 1 182 ? 9.450 -6.068 -9.902 1.00 87.81 182 ASP A O 1
ATOM 1445 N N . ILE A 1 183 ? 8.403 -4.110 -9.561 1.00 83.25 183 ILE A N 1
ATOM 1446 C CA . ILE A 1 183 ? 9.509 -3.440 -8.863 1.00 83.25 183 ILE A CA 1
ATOM 1447 C C . ILE A 1 183 ? 9.931 -4.216 -7.615 1.00 83.25 183 ILE A C 1
ATOM 1449 O O . ILE A 1 183 ? 11.130 -4.387 -7.407 1.00 83.25 183 ILE A O 1
ATOM 1453 N N . VAL A 1 184 ? 8.975 -4.728 -6.824 1.00 77.44 184 VAL A N 1
ATOM 1454 C CA . VAL A 1 184 ? 9.252 -5.539 -5.617 1.00 77.44 184 VAL A CA 1
ATOM 1455 C C . VAL A 1 184 ? 10.218 -6.684 -5.932 1.00 77.44 184 VAL A C 1
ATOM 1457 O O . VAL A 1 184 ? 11.096 -6.984 -5.133 1.00 77.44 184 VAL A O 1
ATOM 1460 N N . LYS A 1 185 ? 10.104 -7.284 -7.123 1.00 77.12 185 LYS A N 1
ATOM 1461 C CA . LYS A 1 185 ? 10.950 -8.401 -7.564 1.00 77.12 185 LYS A CA 1
ATOM 1462 C C . LYS A 1 185 ? 12.333 -7.976 -8.069 1.00 77.12 185 LYS A C 1
ATOM 1464 O O . LYS A 1 185 ? 13.201 -8.828 -8.185 1.00 77.12 185 LYS A O 1
ATOM 1469 N N . ILE A 1 186 ? 12.521 -6.702 -8.419 1.00 76.69 186 ILE A N 1
ATOM 1470 C CA . ILE A 1 186 ? 13.763 -6.165 -9.006 1.00 76.69 186 ILE A CA 1
ATOM 1471 C C . ILE A 1 186 ? 14.681 -5.566 -7.934 1.00 76.69 186 ILE A C 1
ATOM 1473 O O . ILE A 1 186 ? 15.894 -5.535 -8.110 1.00 76.69 186 ILE A O 1
ATOM 1477 N N . ILE A 1 187 ? 14.113 -5.028 -6.850 1.00 70.81 187 ILE A N 1
ATOM 1478 C CA . ILE A 1 187 ? 14.872 -4.290 -5.827 1.00 70.81 187 ILE A CA 1
ATOM 1479 C C . ILE A 1 187 ? 15.523 -5.168 -4.748 1.00 70.81 187 ILE A C 1
ATOM 1481 O O . ILE A 1 187 ? 16.177 -4.590 -3.870 1.00 70.81 187 ILE A O 1
ATOM 1485 N N . ASN A 1 188 ? 15.325 -6.489 -4.810 1.00 58.44 188 ASN A N 1
ATOM 1486 C CA . ASN A 1 188 ? 15.984 -7.498 -3.977 1.00 58.44 188 ASN A CA 1
ATOM 1487 C C . ASN A 1 188 ? 17.208 -8.060 -4.709 1.00 58.44 188 ASN A C 1
ATOM 1489 O O . ASN A 1 188 ? 17.015 -8.563 -5.839 1.00 58.44 188 ASN A O 1
#

Mean predicted aligned error: 5.63 Å

Radius of gyration: 18.26 Å; Cα contacts (8 Å, |Δi|>4): 270; chains: 1; bounding box: 52×24×55 Å

Secondary structure (DSSP, 8-state):
--PPBHHHH-BSS--EEETTSBHHHHHHHHHHTT-SEEEEEETTEEEEEEHHHHHHHHHTT--TTSBGGGS-PPBPEEEETTSBGGGGGGGGGSS--EEEEE-TTS-EEEEEEHHHHHHHS-HHHHHHH--HHHHS-TTSPPPEEETT--HHHHHHHHHHTT-SEEEEEETTEEEEEEEHHHHHHH--

Solvent-accessible surface area (backbone atoms only — not comparable to full-atom values): 10886 Å² total; per-residue (Å²): 136,84,75,56,36,38,52,79,54,32,44,57,87,61,62,65,46,59,25,83,39,31,43,51,58,53,51,50,53,27,49,79,68,73,41,55,55,37,37,30,42,53,85,94,43,46,24,50,48,40,53,63,53,55,50,51,35,58,77,68,66,52,68,47,78,44,41,44,68,81,52,96,58,56,73,45,54,75,44,54,28,83,40,53,45,72,76,49,55,74,45,63,78,44,94,62,58,55,33,40,24,18,41,96,86,63,48,86,48,23,38,34,40,58,65,40,58,57,69,71,46,58,66,66,63,46,68,76,74,53,55,71,69,72,75,41,79,65,92,54,76,83,45,75,41,56,77,83,60,53,65,70,63,52,52,55,47,28,54,77,67,73,44,62,55,36,36,29,27,56,97,89,37,81,76,48,74,50,42,54,69,57,47,58,69,66,80,109

Foldseek 3Di:
DDFAFQLVLFAQPAAEDEQQFFLVVVLVSCLVVLHQWHWYCDDLWIFIDGLLNVLVCVVVVNDRRHGNNVDDTHTAAEDERRHGLVVCPVVLPPPRQKYFYAHPVSHTRGIDGNVSSVVSDDPVCCVVPHDPVSNDVPVDDAAEDEPPDDPNVVSVVCSVVVHQKHFYDDPNDGPDMDGSSVSSVVVD

Sequence (188 aa):
MKFPKIGDIATTTVVSIENNKSISEAIGIMFDSVHRNIVVLDGDIFRILSVSDILNFKIRNIDLNQQLSTLELPAIHTVDKEKSVLELVDYLNNEIEYICVTNSDGSLYGLVSHTDITVSIDPETLMDNFCLQDFLKLSKRAKWVKKETKTIDLLLDMIRERSDSVMVVEDLKPIGIFTTKDIVKIIN

Nearest PDB structures (foldseek):
  5ufu-assembly1_C  TM=7.069E-01  e=6.651E-08  Rattus norvegicus
  5iip-assembly2_C  TM=7.878E-01  e=5.699E-07  Staphylococcus aureus
  3kpc-assembly1_A  TM=7.463E-01  e=5.903E-06  Methanocaldococcus jannaschii
  3kpd-assembly2_C  TM=7.307E-01  e=2.525E-05  Methanocaldococcus jannaschii
  6xwl-assembly1_F  TM=7.442E-01  e=6.514E-05  Toxoplasma gondii ME49

pLDDT: mean 87.52, std 9.52, range [55.94, 98.25]